Protein AF-A0A7Y5VXT1-F1 (afdb_monomer_lite)

Secondary structure (DSSP, 8-state):
--------------SSS-----------SSHHHHHHTSGGGGTTTTTTS-HHHHHHHHHHHHHHHHHHS-BS-HHHHHHHHHHHHHHHHHHHHHHHHT-GGGPPPHHHHHHHHHHHHHHHHHHH-SSHHHHHHHHHHHHHHHHHHHHHTT-HHHHHHIIIIIIIIIHHHHHHHHHHHSPPPBTTB-----HHHHB-SSHHHHHHHHHHHHHHHHHHHHH--TTSPPPP-B-GGGGGGG-HHHHHHHHHHTTSS-SS-EEEEEEEEEETTEEEEEEEEEE-TTS-EEEEEGGG--GGGSPPHHHHHHHHHHHT-HHHHHHHHHHHHHHHHHHHHHHHHHHHHHHHHHHHHHHHHHHHHHS-S--S---S---

Structure (mmCIF, N/CA/C/O backbone):
data_AF-A0A7Y5VXT1-F1
#
_entry.id   AF-A0A7Y5VXT1-F1
#
loop_
_atom_site.group_PDB
_atom_site.id
_atom_site.type_symbol
_atom_site.label_atom_id
_atom_site.label_alt_id
_atom_site.label_comp_id
_atom_site.label_asym_id
_atom_site.label_entity_id
_atom_site.label_seq_id
_atom_site.pdbx_PDB_ins_code
_atom_site.Cartn_x
_atom_site.Cartn_y
_atom_site.Cartn_z
_atom_site.occupancy
_atom_site.B_iso_or_equiv
_atom_site.auth_seq_id
_atom_site.auth_comp_id
_atom_site.auth_asym_id
_atom_site.auth_atom_id
_atom_site.pdbx_PDB_model_num
ATOM 1 N N . MET A 1 1 ? -41.824 -16.118 -33.416 1.00 30.12 1 MET A N 1
ATOM 2 C CA . MET A 1 1 ? -42.922 -16.981 -32.925 1.00 30.12 1 MET A CA 1
ATOM 3 C C . MET A 1 1 ? -43.267 -16.523 -31.510 1.00 30.12 1 MET A C 1
ATOM 5 O O . MET A 1 1 ? -42.383 -16.539 -30.672 1.00 30.12 1 MET A O 1
ATOM 9 N N . LYS A 1 2 ? -44.503 -16.035 -31.316 1.00 26.34 2 LYS A N 1
ATOM 10 C CA . LYS A 1 2 ? -45.155 -15.562 -30.071 1.00 26.34 2 LYS A CA 1
ATOM 11 C C . LYS A 1 2 ? -44.420 -14.513 -29.210 1.00 26.34 2 LYS A C 1
ATOM 13 O O . LYS A 1 2 ? -43.760 -14.829 -28.230 1.00 26.34 2 LYS A O 1
ATOM 18 N N . LEU A 1 3 ? -44.677 -13.244 -29.542 1.00 29.89 3 LEU A N 1
ATOM 19 C CA . LEU A 1 3 ? -44.718 -12.133 -28.586 1.00 29.89 3 LEU A CA 1
ATOM 20 C C . LEU A 1 3 ? -45.901 -12.359 -27.630 1.00 29.89 3 LEU A C 1
ATOM 22 O O . LEU A 1 3 ? -47.037 -12.458 -28.089 1.00 29.89 3 LEU A O 1
ATOM 26 N N . SER A 1 4 ? -45.634 -12.451 -26.327 1.00 25.09 4 SER A N 1
ATOM 27 C CA . SER A 1 4 ? -46.657 -12.412 -25.277 1.00 25.09 4 SER A CA 1
ATOM 28 C C . SER A 1 4 ? -46.410 -11.180 -24.418 1.00 25.09 4 SER A C 1
ATOM 30 O O . SER A 1 4 ? -45.497 -11.147 -23.600 1.00 25.09 4 SER A O 1
ATOM 32 N N . SER A 1 5 ? -47.220 -10.157 -24.655 1.00 35.47 5 SER A N 1
ATOM 33 C CA . SER A 1 5 ? -47.376 -8.966 -23.830 1.00 35.47 5 SER A CA 1
ATOM 34 C C . SER A 1 5 ? -48.099 -9.307 -22.524 1.00 35.47 5 SER A C 1
ATOM 36 O O . SER A 1 5 ? -49.204 -9.846 -22.570 1.00 35.47 5 SER A O 1
ATOM 38 N N . ALA A 1 6 ? -47.523 -8.943 -21.378 1.00 27.59 6 ALA A N 1
ATOM 39 C CA . ALA A 1 6 ? -48.248 -8.786 -20.115 1.00 27.59 6 ALA A CA 1
ATOM 40 C C . ALA A 1 6 ? -47.593 -7.667 -19.272 1.00 27.59 6 ALA A C 1
ATOM 42 O O . ALA A 1 6 ? -46.399 -7.413 -19.439 1.00 27.59 6 ALA A O 1
ATOM 43 N N . PRO A 1 7 ? -48.370 -6.938 -18.452 1.00 29.27 7 PRO A N 1
ATOM 44 C CA . PRO A 1 7 ? -48.213 -5.494 -18.297 1.00 29.27 7 PRO A CA 1
ATOM 45 C C . PRO A 1 7 ? -47.371 -5.077 -17.086 1.00 29.27 7 PRO A C 1
ATOM 47 O O . PRO A 1 7 ? -47.471 -5.640 -16.000 1.00 29.27 7 PRO A O 1
ATOM 50 N N . THR A 1 8 ? -46.615 -3.994 -17.256 1.00 34.84 8 THR A N 1
ATOM 51 C CA . THR A 1 8 ? -46.134 -3.129 -16.174 1.00 34.84 8 THR A CA 1
ATOM 52 C C . THR A 1 8 ? -47.307 -2.313 -15.626 1.00 34.84 8 THR A C 1
ATOM 54 O O . THR A 1 8 ? -47.616 -1.248 -16.160 1.00 34.84 8 THR A O 1
ATOM 57 N N . SER A 1 9 ? -47.983 -2.796 -14.580 1.00 26.94 9 SER A N 1
ATOM 58 C CA . SER A 1 9 ? -48.879 -1.959 -13.773 1.00 26.94 9 SER A CA 1
ATOM 59 C C . SER A 1 9 ? -48.191 -1.578 -12.463 1.00 26.94 9 SER A C 1
ATOM 61 O O . SER A 1 9 ? -48.125 -2.374 -11.528 1.00 26.94 9 SER A O 1
ATOM 63 N N . CYS A 1 10 ? -47.695 -0.345 -12.392 1.00 30.64 10 CYS A N 1
ATOM 64 C CA . CYS A 1 10 ? -47.494 0.348 -11.125 1.00 30.64 10 CYS A CA 1
ATOM 65 C C . CYS A 1 10 ? -48.835 0.988 -10.749 1.00 30.64 10 CYS A C 1
ATOM 67 O O . CYS A 1 10 ? -49.311 1.867 -11.465 1.00 30.64 10 CYS A O 1
ATOM 69 N N . SER A 1 11 ? -49.456 0.556 -9.654 1.00 27.73 11 SER A N 1
ATOM 70 C CA . SER A 1 11 ? -50.631 1.226 -9.092 1.00 27.73 11 SER A CA 1
ATOM 71 C C . SER A 1 11 ? -50.559 1.258 -7.569 1.00 27.73 11 SER A C 1
ATOM 73 O O . SER A 1 11 ? -50.455 0.202 -6.950 1.00 27.73 11 SER A O 1
ATOM 75 N N . GLY A 1 12 ? -50.721 2.456 -6.999 1.00 28.25 12 GLY A N 1
ATOM 76 C CA . GLY A 1 12 ? -51.417 2.638 -5.722 1.00 28.25 12 GLY A CA 1
ATOM 77 C C . GLY A 1 12 ? -50.571 2.821 -4.462 1.00 28.25 12 GLY A C 1
ATOM 78 O O . GLY A 1 12 ? -50.426 1.893 -3.678 1.00 28.25 12 GLY A O 1
ATOM 79 N N . ASP A 1 13 ? -50.083 4.045 -4.266 1.00 30.66 13 ASP A N 1
ATOM 80 C CA . ASP A 1 13 ? -50.501 4.940 -3.171 1.00 30.66 13 ASP A CA 1
ATOM 81 C C . ASP A 1 13 ? -50.619 4.363 -1.736 1.00 30.66 13 ASP A C 1
ATOM 83 O O . ASP A 1 13 ? -51.622 3.752 -1.361 1.00 30.66 13 ASP A O 1
ATOM 87 N N . LYS A 1 14 ? -49.615 4.659 -0.896 1.00 28.11 14 LYS A N 1
ATOM 88 C CA . LYS A 1 14 ? -49.750 4.824 0.564 1.00 28.11 14 LYS A CA 1
ATOM 89 C C . LYS A 1 14 ? -48.785 5.920 1.044 1.00 28.11 14 LYS A C 1
ATOM 91 O O . LYS A 1 14 ? -47.584 5.797 0.802 1.00 28.11 14 LYS A O 1
ATOM 96 N N . PRO A 1 15 ? -49.251 6.959 1.757 1.00 32.72 15 PRO A N 1
ATOM 97 C CA . PRO A 1 15 ? -48.367 7.920 2.399 1.00 32.72 15 PRO A CA 1
ATOM 98 C C . PRO A 1 15 ? -47.940 7.356 3.761 1.00 32.72 15 PRO A C 1
ATOM 100 O O . PRO A 1 15 ? -48.794 7.126 4.616 1.00 32.72 15 PRO A O 1
ATOM 103 N N . GLY A 1 16 ? -46.641 7.119 3.982 1.00 33.94 16 GLY A N 1
A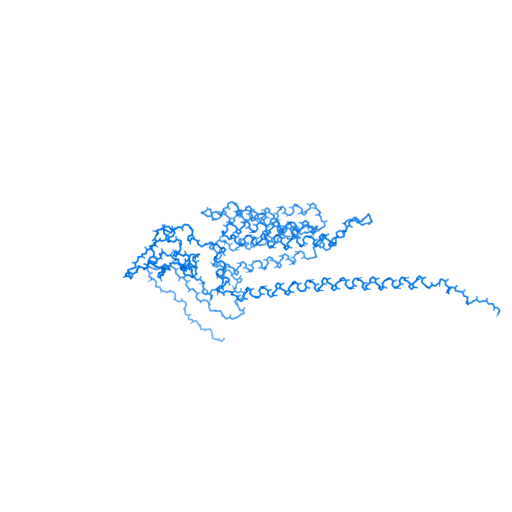TOM 104 C CA . GLY A 1 16 ? -46.158 6.854 5.345 1.00 33.94 16 GLY A CA 1
ATOM 105 C C . GLY A 1 16 ? -44.899 6.017 5.564 1.00 33.94 16 GLY A C 1
ATOM 106 O O . GLY A 1 16 ? -44.517 5.886 6.720 1.00 33.94 16 GLY A O 1
ATOM 107 N N . GLU A 1 17 ? -44.222 5.477 4.547 1.00 28.94 17 GLU A N 1
ATOM 108 C CA . GLU A 1 17 ? -42.997 4.687 4.773 1.00 28.94 17 GLU A CA 1
ATOM 109 C C . GLU A 1 17 ? -41.851 5.139 3.860 1.00 28.94 17 GLU A C 1
ATOM 111 O O . GLU A 1 17 ? -42.030 5.384 2.667 1.00 28.94 17 GLU A O 1
ATOM 116 N N . GLY A 1 18 ? -40.676 5.319 4.470 1.00 28.89 18 GLY A N 1
ATOM 117 C CA . GLY A 1 18 ? -39.453 5.790 3.832 1.00 28.89 18 GLY A CA 1
ATOM 118 C C . GLY A 1 18 ? -39.002 4.876 2.694 1.00 28.89 18 GLY A C 1
ATOM 119 O O . GLY A 1 18 ? -39.065 3.653 2.771 1.00 28.89 18 GLY A O 1
ATOM 120 N N . TRP A 1 19 ? -38.555 5.514 1.621 1.00 24.16 19 TRP A N 1
ATOM 121 C CA . TRP A 1 19 ? -38.186 4.936 0.338 1.00 24.16 19 TRP A CA 1
ATOM 122 C C . TRP A 1 19 ? -37.196 3.763 0.444 1.00 24.16 19 TRP A C 1
ATOM 124 O O . TRP A 1 19 ? -36.017 3.959 0.721 1.00 24.16 19 TRP A O 1
ATOM 134 N N . ALA A 1 20 ? -37.654 2.559 0.094 1.00 29.59 20 ALA A N 1
ATOM 135 C CA . ALA A 1 20 ? -36.805 1.446 -0.325 1.00 29.59 20 ALA A CA 1
ATOM 136 C C . ALA A 1 20 ? -37.313 0.922 -1.678 1.00 29.59 20 ALA A C 1
ATOM 138 O O . ALA A 1 20 ? -38.184 0.056 -1.758 1.00 29.59 20 ALA A O 1
ATOM 139 N N . VAL A 1 21 ? -36.785 1.480 -2.770 1.00 32.09 21 VAL A N 1
ATOM 140 C CA . VAL A 1 21 ? -37.065 1.006 -4.133 1.00 32.09 21 VAL A CA 1
ATOM 141 C C . VAL A 1 21 ? -36.171 -0.204 -4.413 1.00 32.09 21 VAL A C 1
ATOM 143 O O . VAL A 1 21 ? -35.043 -0.075 -4.879 1.00 32.09 21 VAL A O 1
ATOM 146 N N . GLY A 1 22 ? -36.666 -1.401 -4.103 1.00 29.91 22 GLY A N 1
ATOM 147 C CA . GLY A 1 22 ? -36.030 -2.663 -4.480 1.00 29.91 22 GLY A CA 1
ATOM 148 C C . GLY A 1 22 ? -36.425 -3.079 -5.897 1.00 29.91 22 GLY A C 1
ATOM 149 O O . GLY A 1 22 ? -37.436 -3.755 -6.080 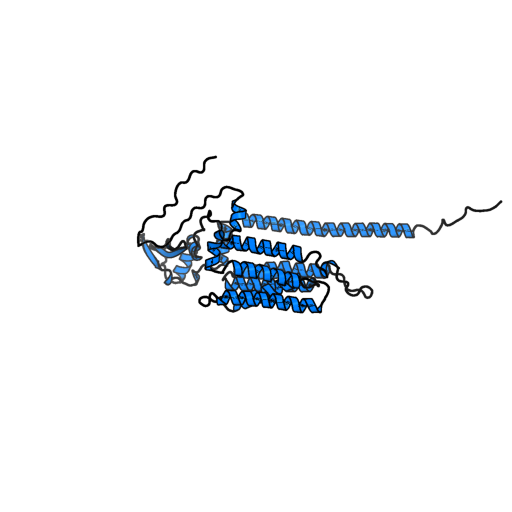1.00 29.91 22 GLY A O 1
ATOM 150 N N . CYS A 1 23 ? -35.633 -2.711 -6.906 1.00 26.48 23 CYS A N 1
ATOM 151 C CA . CYS A 1 23 ? -35.816 -3.211 -8.270 1.00 26.48 23 CYS A CA 1
ATOM 152 C C . CYS A 1 23 ? -35.019 -4.516 -8.452 1.00 26.48 23 CYS A C 1
ATOM 154 O O . CYS A 1 23 ? -33.790 -4.518 -8.508 1.00 26.48 23 CYS A O 1
ATOM 156 N N . ARG A 1 24 ? -35.723 -5.652 -8.501 1.00 30.75 24 ARG A N 1
ATOM 157 C CA . ARG A 1 24 ? -35.134 -6.988 -8.671 1.00 30.75 24 ARG A CA 1
ATOM 158 C C . ARG A 1 24 ? -34.812 -7.225 -10.151 1.00 30.75 24 ARG A C 1
ATOM 160 O O . ARG A 1 24 ? -35.697 -7.597 -10.915 1.00 30.75 24 ARG A O 1
ATOM 167 N N . VAL A 1 25 ? -33.554 -7.047 -10.555 1.00 35.28 25 VAL A N 1
ATOM 168 C CA . VAL A 1 25 ? -33.089 -7.418 -11.904 1.00 35.28 25 VAL A CA 1
ATOM 169 C C . VAL A 1 25 ? -32.579 -8.859 -11.882 1.00 35.28 25 VAL A C 1
ATOM 171 O O . VAL A 1 25 ? -31.593 -9.181 -11.224 1.00 35.28 25 VAL A O 1
ATOM 174 N N . SER A 1 26 ? -33.289 -9.743 -12.584 1.00 31.14 26 SER A N 1
ATOM 175 C CA . SER A 1 26 ? -32.898 -11.137 -12.805 1.00 31.14 26 SER A CA 1
ATOM 176 C C . SER A 1 26 ? -31.800 -11.200 -13.872 1.00 31.14 26 SER A C 1
ATOM 178 O O . SER A 1 26 ? -31.989 -10.710 -14.986 1.00 31.14 26 SER A O 1
ATOM 180 N N . VAL A 1 27 ? -30.643 -11.773 -13.532 1.00 39.03 27 VAL A N 1
ATOM 181 C CA . VAL A 1 27 ? -29.484 -11.881 -14.430 1.00 39.03 27 VAL A CA 1
ATOM 182 C C . VAL A 1 27 ? -29.442 -13.284 -15.038 1.00 39.03 27 VAL A C 1
ATOM 184 O O . VAL A 1 27 ? -29.086 -14.244 -14.360 1.00 39.03 27 VAL A O 1
ATOM 187 N N . HIS A 1 28 ? -29.760 -13.401 -16.330 1.00 32.53 28 HIS A N 1
ATOM 188 C CA . HIS A 1 28 ? -29.345 -14.541 -17.153 1.00 32.53 28 HIS A CA 1
ATOM 189 C C . HIS A 1 28 ? -28.085 -14.169 -17.952 1.00 32.53 28 HIS A C 1
ATOM 191 O O . HIS A 1 28 ? -27.930 -13.041 -18.422 1.00 32.53 28 HIS A O 1
ATOM 197 N N . GLY A 1 29 ? -27.156 -15.125 -18.028 1.00 43.44 29 GLY A N 1
ATOM 198 C CA . GLY A 1 29 ? -25.754 -14.945 -18.399 1.00 43.44 29 GLY A CA 1
ATOM 199 C C . GLY A 1 29 ? -25.460 -14.286 -19.753 1.00 43.44 29 GLY A C 1
ATOM 200 O O . GLY A 1 29 ? -26.274 -14.239 -20.671 1.00 43.44 29 GLY A O 1
ATOM 201 N N . VAL A 1 30 ? -24.222 -13.793 -19.849 1.00 39.78 30 VAL A N 1
ATOM 202 C CA . VAL A 1 30 ? -23.544 -13.197 -21.018 1.00 39.78 30 VAL A CA 1
ATOM 203 C C . VAL A 1 30 ? -24.075 -11.826 -21.475 1.00 39.78 30 VAL A C 1
ATOM 205 O O . VAL A 1 30 ? -23.265 -10.949 -21.763 1.00 39.78 30 VAL A O 1
ATOM 208 N N . SER A 1 31 ? -25.384 -11.550 -21.420 1.00 39.38 31 SER A N 1
ATOM 209 C CA . SER A 1 31 ? -25.923 -10.198 -21.712 1.00 39.38 31 SER A CA 1
ATOM 210 C C . SER A 1 31 ? -25.687 -9.166 -20.597 1.00 39.38 31 SER A C 1
ATOM 212 O O . SER A 1 31 ? -25.774 -7.963 -20.837 1.00 39.38 31 SER A O 1
ATOM 214 N N . GLY A 1 32 ? -25.343 -9.613 -19.383 1.00 43.16 32 GLY A N 1
ATOM 215 C CA . GLY A 1 32 ? -25.106 -8.730 -18.237 1.00 43.16 32 GLY A CA 1
ATOM 216 C C . GLY A 1 32 ? -23.887 -7.817 -18.390 1.00 43.16 32 GLY A C 1
ATOM 217 O O . GLY A 1 32 ? -23.935 -6.681 -17.943 1.00 43.16 32 GLY A O 1
ATOM 218 N N . PHE A 1 33 ? -22.824 -8.262 -19.070 1.00 41.12 33 PHE A N 1
ATOM 219 C CA . PHE A 1 33 ? -21.577 -7.493 -19.195 1.00 41.12 33 PHE A CA 1
ATOM 220 C C . PHE A 1 33 ? -21.722 -6.268 -20.116 1.00 41.12 33 PHE A C 1
ATOM 222 O O . PHE A 1 33 ? -21.214 -5.194 -19.811 1.00 41.12 33 PHE A O 1
ATOM 229 N N . LEU A 1 34 ? -22.482 -6.403 -21.210 1.00 39.66 34 LEU A N 1
ATOM 230 C CA . LEU A 1 34 ? -22.793 -5.299 -22.130 1.00 39.66 34 LEU A CA 1
ATOM 231 C C . LEU A 1 34 ? -23.827 -4.323 -21.545 1.00 39.66 34 LEU A C 1
ATOM 233 O O . LEU A 1 34 ? -23.726 -3.122 -21.779 1.00 39.66 34 LEU A O 1
ATOM 237 N N . LEU A 1 35 ? -24.773 -4.809 -20.732 1.00 47.34 35 LEU A N 1
ATOM 238 C CA . LEU A 1 35 ? -25.679 -3.950 -19.959 1.00 47.34 35 LEU A CA 1
ATOM 239 C C . LEU A 1 35 ? -24.982 -3.248 -18.779 1.00 47.34 35 LEU A C 1
ATOM 241 O O . LEU A 1 35 ? -25.435 -2.184 -18.373 1.00 47.34 35 LEU A O 1
ATOM 245 N N . PHE A 1 36 ? -23.863 -3.777 -18.274 1.00 45.34 36 PHE A N 1
ATOM 246 C CA . PHE A 1 36 ? -23.050 -3.149 -17.220 1.00 45.34 36 PHE A CA 1
ATOM 247 C C . PHE A 1 36 ? -22.328 -1.876 -17.698 1.00 45.34 36 PHE A C 1
ATOM 249 O O . PHE A 1 36 ? -22.053 -0.982 -16.903 1.00 45.34 36 PHE A O 1
ATOM 256 N N . LEU A 1 37 ? -22.054 -1.778 -19.006 1.00 46.72 37 LEU A N 1
ATOM 257 C CA . LEU A 1 37 ? -21.564 -0.566 -19.675 1.00 46.72 37 LEU A CA 1
ATOM 258 C C . LEU A 1 37 ? -22.690 0.404 -20.084 1.00 46.72 37 LEU A C 1
ATOM 260 O O . LEU A 1 37 ? -22.403 1.503 -20.558 1.00 46.72 37 LEU A O 1
ATOM 264 N N . SER A 1 38 ? -23.961 0.016 -19.931 1.00 44.97 38 SER A N 1
ATOM 265 C CA . SER A 1 38 ? -25.102 0.871 -20.259 1.00 44.97 38 SER A CA 1
ATOM 266 C C . SER A 1 38 ? -25.312 1.931 -19.171 1.00 44.97 38 SER A C 1
ATOM 268 O O . SER A 1 38 ? -25.204 1.610 -17.983 1.00 44.97 38 SER A O 1
ATOM 270 N N . PRO A 1 39 ? -25.687 3.174 -19.528 1.00 47.53 39 PRO A N 1
ATOM 271 C CA . PRO A 1 39 ? -25.881 4.261 -18.571 1.00 47.53 39 PRO A CA 1
ATOM 272 C C . PRO A 1 39 ? -26.931 3.996 -17.474 1.00 47.53 39 PRO A C 1
ATOM 274 O O . PRO A 1 39 ? -26.981 4.728 -16.493 1.00 47.53 39 PRO A O 1
ATOM 277 N N . ALA A 1 40 ? -27.739 2.937 -17.593 1.00 43.16 40 ALA A N 1
ATOM 278 C CA . ALA A 1 40 ? -28.705 2.516 -16.577 1.00 43.16 40 ALA A CA 1
ATOM 279 C C . ALA A 1 40 ? -28.083 1.789 -15.362 1.00 43.16 40 ALA A C 1
ATOM 281 O O . ALA A 1 40 ? -28.701 1.750 -14.303 1.00 43.16 40 ALA A O 1
ATOM 282 N N . GLY A 1 41 ? -26.866 1.239 -15.475 1.00 45.47 41 GLY A N 1
ATOM 283 C CA . GLY A 1 41 ? -26.141 0.623 -14.351 1.00 45.47 41 GLY A CA 1
ATOM 284 C C . GLY A 1 41 ? -25.443 1.626 -13.421 1.00 45.47 41 GLY A C 1
ATOM 285 O O . GLY A 1 41 ? -24.746 1.210 -12.504 1.00 45.47 41 GLY A O 1
ATOM 286 N N . LEU A 1 42 ? -25.590 2.934 -13.669 1.00 50.62 42 LEU A N 1
ATOM 287 C CA . LEU A 1 42 ? -24.828 4.021 -13.034 1.00 50.62 42 LEU A CA 1
ATOM 288 C C . LEU A 1 42 ? -25.511 4.654 -11.806 1.00 50.62 42 LEU A C 1
ATOM 290 O O . LEU A 1 42 ? -24.961 5.597 -11.240 1.00 50.62 42 LEU A O 1
ATOM 294 N N . MET A 1 43 ? -26.663 4.135 -11.362 1.00 48.09 43 MET A N 1
ATOM 295 C CA . MET A 1 43 ? -27.478 4.737 -10.289 1.00 48.09 43 MET A CA 1
ATOM 296 C C . MET A 1 43 ? -26.746 4.927 -8.940 1.00 48.09 43 MET A C 1
ATOM 298 O O . MET A 1 43 ? -27.200 5.722 -8.123 1.00 48.09 43 MET A O 1
ATOM 302 N N . GLY A 1 44 ? -25.625 4.235 -8.686 1.00 49.81 44 GLY A N 1
ATOM 303 C CA . GLY A 1 44 ? -24.809 4.426 -7.474 1.00 49.81 44 GLY A CA 1
ATOM 304 C C . GLY A 1 44 ? -23.794 5.577 -7.558 1.00 49.81 44 GLY A C 1
ATOM 305 O O . GLY A 1 44 ? -23.415 6.145 -6.536 1.00 49.81 44 GLY A O 1
ATOM 306 N N . ILE A 1 45 ? -23.369 5.953 -8.769 1.00 50.94 45 ILE A N 1
ATOM 307 C CA . ILE A 1 45 ? -22.340 6.982 -8.998 1.00 50.94 45 ILE A CA 1
ATOM 308 C C . ILE A 1 45 ? -22.951 8.386 -8.902 1.00 50.94 45 ILE A C 1
ATOM 310 O O . ILE A 1 45 ? -22.305 9.299 -8.386 1.00 50.94 45 ILE A O 1
ATOM 314 N N . ASP A 1 46 ? -24.227 8.527 -9.277 1.00 51.34 46 ASP A N 1
ATOM 315 C CA . ASP A 1 46 ? -24.982 9.786 -9.252 1.00 51.34 46 ASP A CA 1
ATOM 316 C C . ASP A 1 46 ? -25.050 10.445 -7.859 1.00 51.34 46 ASP A C 1
ATOM 318 O O . ASP A 1 46 ? -25.205 11.663 -7.763 1.00 51.34 46 ASP A O 1
ATOM 322 N N . ALA A 1 47 ? -24.881 9.667 -6.781 1.00 52.81 47 ALA A N 1
ATOM 323 C CA . ALA A 1 47 ? -24.869 10.162 -5.402 1.00 52.81 47 ALA A CA 1
ATOM 324 C C . ALA A 1 47 ? -23.592 10.942 -5.030 1.00 52.81 47 ALA A C 1
ATOM 326 O O . ALA A 1 47 ? -23.624 11.754 -4.108 1.00 52.81 47 ALA A O 1
ATOM 327 N N . PHE A 1 48 ? -22.478 10.724 -5.741 1.00 49.44 48 PHE A N 1
ATOM 328 C CA . PHE A 1 48 ? -21.186 11.347 -5.429 1.00 49.44 48 PHE A CA 1
ATOM 329 C C . PHE A 1 48 ? -20.602 12.153 -6.602 1.00 49.44 48 PHE A C 1
ATOM 331 O O . PHE A 1 48 ? -20.058 13.235 -6.377 1.00 49.44 48 PHE A O 1
ATOM 338 N N . ILE A 1 49 ? -20.714 11.682 -7.853 1.00 60.25 49 ILE A N 1
ATOM 339 C CA . ILE A 1 49 ? -20.106 12.293 -9.050 1.00 60.25 49 ILE A CA 1
ATOM 340 C C . ILE A 1 49 ? -20.993 12.042 -10.280 1.00 60.25 49 ILE A C 1
ATOM 342 O O . ILE A 1 49 ? -21.515 10.959 -10.463 1.00 60.25 49 ILE A O 1
ATOM 346 N N . ASN A 1 50 ? -21.111 13.001 -11.205 1.00 68.44 50 ASN A N 1
ATOM 347 C CA . ASN A 1 50 ? -21.721 12.698 -12.506 1.00 68.44 50 ASN A CA 1
ATOM 348 C C . ASN A 1 50 ? -20.829 11.678 -13.255 1.00 68.44 50 ASN A C 1
ATOM 350 O O . ASN A 1 50 ? -19.656 11.992 -13.488 1.00 68.44 50 ASN A O 1
ATOM 354 N N . PRO A 1 51 ? -21.340 10.503 -13.664 1.00 68.25 51 PRO A N 1
ATOM 355 C CA . PRO A 1 51 ? -20.527 9.435 -14.244 1.00 68.25 51 PRO A CA 1
ATOM 356 C C . PRO A 1 51 ? -19.725 9.883 -15.475 1.00 68.25 51 PRO A C 1
ATOM 358 O O . PRO A 1 51 ? -18.578 9.472 -15.643 1.00 68.25 51 PRO A O 1
ATOM 361 N N . TYR A 1 52 ? -20.252 10.807 -16.285 1.00 72.69 52 TYR A N 1
ATOM 362 C CA . TYR A 1 52 ? -19.517 11.374 -17.421 1.00 72.69 52 TYR A CA 1
ATOM 363 C C . TYR A 1 52 ? -18.272 12.168 -16.992 1.00 72.69 52 TYR A C 1
ATOM 365 O O . TYR A 1 52 ? -17.256 12.152 -17.684 1.00 72.69 52 TYR A O 1
ATOM 373 N N . LEU A 1 53 ? -18.319 12.834 -15.834 1.00 70.81 53 LEU A N 1
ATOM 374 C CA . LEU A 1 53 ? -17.202 13.605 -15.281 1.00 70.81 53 LEU A CA 1
ATOM 375 C C . LEU A 1 53 ? -16.110 12.679 -14.727 1.00 70.81 53 LEU A C 1
ATOM 377 O O . LEU A 1 53 ? -14.926 12.955 -14.914 1.00 70.81 53 LEU A O 1
ATOM 381 N N . PHE A 1 54 ? -16.503 11.552 -14.122 1.00 71.81 54 PHE A N 1
ATOM 382 C CA . PHE A 1 54 ? -15.571 10.511 -13.687 1.00 71.81 54 PHE A CA 1
ATOM 383 C C . PHE A 1 54 ? -14.803 9.907 -14.872 1.00 71.81 54 PHE A C 1
ATOM 385 O O . PHE A 1 54 ? -13.573 9.952 -14.899 1.00 71.81 54 PHE A O 1
ATOM 392 N N . TYR A 1 55 ? -15.509 9.406 -15.891 1.00 76.94 55 TYR A N 1
ATOM 393 C CA . TYR A 1 55 ? -14.849 8.834 -17.068 1.00 76.94 55 TYR A CA 1
ATOM 394 C C . TYR A 1 55 ? -14.031 9.882 -17.837 1.00 76.94 55 TYR A C 1
ATOM 396 O O . TYR A 1 55 ? -12.942 9.575 -18.321 1.00 76.94 55 TYR A O 1
ATOM 404 N N . GLY A 1 56 ? -14.491 11.138 -17.886 1.00 76.69 56 GLY A N 1
ATOM 405 C CA . GLY A 1 56 ? -13.711 12.253 -18.426 1.00 76.69 56 GLY A CA 1
ATOM 406 C C . GLY A 1 56 ? -12.385 12.463 -17.687 1.00 76.69 56 GLY A C 1
ATOM 407 O O . GLY A 1 56 ? -11.342 12.602 -18.324 1.00 76.69 56 GLY A O 1
ATOM 408 N N . ALA A 1 57 ? -12.394 12.411 -16.352 1.00 73.19 57 ALA A N 1
ATOM 409 C CA . ALA A 1 57 ? -11.184 12.506 -15.538 1.00 73.19 57 ALA A CA 1
ATOM 410 C C . ALA A 1 57 ? -10.225 11.324 -15.759 1.00 73.19 57 ALA A C 1
ATOM 412 O O . ALA A 1 57 ? -9.017 11.531 -15.856 1.00 73.19 57 ALA A O 1
ATOM 413 N N . VAL A 1 58 ? -10.749 10.102 -15.901 1.00 75.50 58 VAL A N 1
ATOM 414 C CA . VAL A 1 58 ? -9.957 8.906 -16.237 1.00 75.50 58 VAL A CA 1
ATOM 415 C C . VAL A 1 58 ? -9.265 9.080 -17.594 1.00 75.50 58 VAL A C 1
ATOM 417 O O . VAL A 1 58 ? -8.061 8.857 -17.699 1.00 75.50 58 VAL A O 1
ATOM 420 N N . VAL A 1 59 ? -9.983 9.532 -18.626 1.00 77.06 59 VAL A N 1
ATOM 421 C CA . VAL A 1 59 ? -9.404 9.764 -19.962 1.00 77.06 59 VAL A CA 1
ATOM 422 C C . VAL A 1 59 ? -8.337 10.861 -19.925 1.00 77.06 59 VAL A C 1
ATOM 424 O O . VAL A 1 59 ? -7.250 10.677 -20.474 1.00 77.06 59 VAL A O 1
ATOM 427 N N . LEU A 1 60 ? -8.605 11.979 -19.241 1.00 76.25 60 LEU A N 1
ATOM 428 C CA . LEU A 1 60 ? -7.632 13.063 -19.065 1.00 76.25 60 LEU A CA 1
ATOM 429 C C . LEU A 1 60 ? -6.388 12.602 -18.297 1.00 76.25 60 LEU A C 1
ATOM 431 O O . LEU A 1 60 ? -5.271 12.953 -18.677 1.00 76.25 60 LEU A O 1
ATOM 435 N N . GLY A 1 61 ? -6.561 11.776 -17.263 1.00 74.19 61 GLY A N 1
ATOM 436 C CA . GLY A 1 61 ? -5.461 11.145 -16.539 1.00 74.19 61 GLY A CA 1
ATOM 437 C C . GLY A 1 61 ? -4.625 10.238 -17.444 1.00 74.19 61 GLY A C 1
ATOM 438 O O . GLY A 1 61 ? -3.398 10.333 -17.438 1.00 74.19 61 GLY A O 1
ATOM 439 N N . GLY A 1 62 ? -5.276 9.424 -18.281 1.00 78.31 62 GLY A N 1
ATOM 440 C CA . GLY A 1 62 ? -4.619 8.550 -19.256 1.00 78.31 62 GLY A CA 1
ATOM 441 C C . GLY A 1 62 ? -3.787 9.316 -20.269 1.00 78.31 62 GLY A C 1
ATOM 442 O O . GLY A 1 62 ? -2.621 8.986 -20.494 1.00 78.31 62 GLY A O 1
ATOM 443 N N . LEU A 1 63 ? -4.349 10.393 -20.816 1.00 78.75 63 LEU A N 1
ATOM 444 C CA . LEU A 1 63 ? -3.627 11.316 -21.688 1.00 78.75 63 LEU A CA 1
ATOM 445 C C . LEU A 1 63 ? -2.442 11.963 -20.957 1.00 78.75 63 LEU A C 1
ATOM 447 O O . LEU A 1 63 ? -1.339 11.994 -21.501 1.00 78.75 63 LEU A O 1
ATOM 451 N N . GLY A 1 64 ? -2.632 12.402 -19.709 1.00 75.00 64 GLY A N 1
ATOM 452 C CA . GLY A 1 64 ? -1.581 12.992 -18.879 1.00 75.00 64 GLY A CA 1
ATOM 453 C C . GLY A 1 64 ? -0.399 12.048 -18.643 1.00 75.00 64 GLY A C 1
ATOM 454 O O . GLY A 1 64 ? 0.750 12.432 -18.873 1.00 75.00 64 GLY A O 1
ATOM 455 N N . ILE A 1 65 ? -0.662 10.795 -18.257 1.00 77.06 65 ILE A N 1
ATOM 456 C CA . ILE A 1 65 ? 0.390 9.786 -18.056 1.00 77.06 65 ILE A CA 1
ATOM 457 C C . ILE A 1 65 ? 1.042 9.413 -19.386 1.00 77.06 65 ILE A C 1
ATOM 459 O O . ILE A 1 65 ? 2.270 9.354 -19.466 1.00 77.06 65 ILE A O 1
ATOM 463 N N . CYS A 1 66 ? 0.251 9.238 -20.449 1.00 76.81 66 CYS A N 1
ATOM 464 C CA . CYS A 1 66 ? 0.789 8.950 -21.772 1.00 76.81 66 CYS A CA 1
ATOM 465 C C . CYS A 1 66 ? 1.772 10.042 -22.189 1.00 76.81 66 CYS A C 1
ATOM 467 O O . CYS A 1 66 ? 2.861 9.722 -22.650 1.00 76.81 66 CYS A O 1
ATOM 469 N N . MET A 1 67 ? 1.453 11.319 -21.971 1.00 72.19 67 MET A N 1
ATOM 470 C CA . MET A 1 67 ? 2.344 12.436 -22.298 1.00 72.19 67 MET A CA 1
ATOM 471 C C . MET A 1 67 ? 3.576 12.534 -21.383 1.00 72.19 67 MET A C 1
ATOM 473 O O . MET A 1 67 ? 4.611 13.027 -21.835 1.00 72.19 67 MET A O 1
ATOM 477 N N . ALA A 1 68 ? 3.497 12.073 -20.133 1.00 71.50 68 ALA A N 1
ATOM 478 C CA . ALA A 1 68 ? 4.586 12.156 -19.154 1.00 71.50 68 ALA A CA 1
ATOM 479 C C . ALA A 1 68 ? 5.679 11.077 -19.313 1.00 71.50 68 ALA A C 1
ATOM 481 O O . ALA A 1 68 ? 6.788 11.257 -18.800 1.00 71.50 68 ALA A O 1
ATOM 482 N N . LEU A 1 69 ? 5.391 9.979 -20.019 1.00 74.69 69 LEU A N 1
ATOM 483 C CA . LEU A 1 69 ? 6.354 8.900 -20.260 1.00 74.69 69 LEU A CA 1
ATOM 484 C C . LEU A 1 69 ? 7.560 9.368 -21.107 1.00 74.69 69 LEU A C 1
ATOM 486 O O . LEU A 1 69 ? 7.398 10.207 -22.006 1.00 74.69 69 LEU A O 1
ATOM 490 N N . PRO A 1 70 ? 8.770 8.836 -20.842 1.00 67.94 70 PRO A N 1
ATOM 491 C CA . PRO A 1 70 ? 9.996 9.267 -21.506 1.00 67.94 70 PRO A CA 1
ATOM 492 C C . PRO A 1 70 ? 9.952 8.952 -23.013 1.00 67.94 70 PRO A C 1
ATOM 494 O O . PRO A 1 70 ? 9.766 7.809 -23.430 1.00 67.94 70 PRO A O 1
ATOM 497 N N . ARG A 1 71 ? 10.083 10.002 -23.841 1.00 66.94 71 ARG A N 1
ATOM 498 C CA . ARG A 1 71 ? 10.056 9.952 -25.321 1.00 66.94 71 ARG A CA 1
ATOM 499 C C . ARG A 1 71 ? 11.271 10.639 -25.975 1.00 66.94 71 ARG A C 1
ATOM 501 O O . ARG A 1 71 ? 11.138 11.298 -26.997 1.00 66.94 71 ARG A O 1
ATOM 508 N N . GLY A 1 72 ? 12.452 10.561 -25.362 1.00 58.47 72 GLY A N 1
ATOM 509 C CA . GLY A 1 72 ? 13.704 11.064 -25.958 1.00 58.47 72 GLY A CA 1
ATOM 510 C C . GLY A 1 72 ? 13.954 12.585 -25.903 1.00 58.47 72 GLY A C 1
ATOM 511 O O . GLY A 1 72 ? 15.018 13.031 -26.315 1.00 58.47 72 GLY A O 1
ATOM 512 N N . GLY A 1 73 ? 13.042 13.404 -25.353 1.00 60.19 73 GLY A N 1
ATOM 513 C CA . GLY A 1 73 ? 13.221 14.863 -25.208 1.00 60.19 73 GLY A CA 1
ATOM 514 C C . GLY A 1 73 ? 13.176 15.357 -23.754 1.00 60.19 73 GLY A C 1
ATOM 515 O O . GLY A 1 73 ? 12.095 15.437 -23.169 1.00 60.19 73 GLY A O 1
ATOM 516 N N . LYS A 1 74 ? 14.330 15.751 -23.184 1.00 59.38 74 LYS A N 1
ATOM 517 C CA . LYS A 1 74 ? 14.494 16.131 -21.757 1.00 59.38 74 LYS A CA 1
ATOM 518 C C . LYS A 1 74 ? 13.614 17.317 -21.311 1.00 59.38 74 LYS A C 1
ATOM 520 O O . LYS A 1 74 ? 12.978 17.251 -20.262 1.00 59.38 74 LYS A O 1
ATOM 525 N N . THR A 1 75 ? 13.519 18.382 -22.113 1.00 56.47 75 THR A N 1
ATOM 526 C CA . THR A 1 75 ? 12.772 19.611 -21.756 1.00 56.47 75 THR A CA 1
ATOM 527 C C . THR A 1 75 ? 11.255 19.429 -21.840 1.00 56.47 75 THR A C 1
ATOM 529 O O . THR A 1 75 ? 10.508 19.983 -21.037 1.00 56.47 75 THR A O 1
ATOM 532 N N . ALA A 1 76 ? 10.780 18.598 -22.769 1.00 57.16 76 ALA A N 1
ATOM 533 C CA . ALA A 1 76 ? 9.352 18.366 -22.950 1.00 57.16 76 ALA A CA 1
ATOM 534 C C . ALA A 1 76 ? 8.749 17.508 -21.822 1.00 57.16 76 ALA A C 1
ATOM 536 O O . ALA A 1 76 ? 7.575 17.648 -21.501 1.00 57.16 76 ALA A O 1
ATOM 537 N N . GLN A 1 77 ? 9.546 16.650 -21.183 1.00 61.94 77 GLN A N 1
ATOM 538 C CA . GLN A 1 77 ? 9.080 15.724 -20.151 1.00 61.94 77 GLN A CA 1
ATOM 539 C C . GLN A 1 77 ? 8.751 16.411 -18.813 1.00 61.94 77 GLN A C 1
ATOM 541 O O . GLN A 1 77 ? 7.753 16.076 -18.177 1.00 61.94 77 GLN A O 1
ATOM 546 N N . ILE A 1 78 ? 9.545 17.407 -18.400 1.00 64.12 78 ILE A N 1
ATOM 547 C CA . ILE A 1 78 ? 9.297 18.166 -17.160 1.00 64.12 78 ILE A CA 1
ATOM 548 C C . ILE A 1 78 ? 8.016 18.995 -17.294 1.00 64.12 78 ILE A C 1
ATOM 550 O O . ILE A 1 78 ? 7.167 18.954 -16.406 1.00 64.12 78 ILE A O 1
ATOM 554 N N . VAL A 1 79 ? 7.839 19.676 -18.430 1.00 60.56 79 VAL A N 1
ATOM 555 C CA . VAL A 1 79 ? 6.635 20.469 -18.721 1.00 60.56 79 VAL A CA 1
ATOM 556 C C . VAL A 1 79 ? 5.387 19.576 -18.758 1.00 60.56 79 VAL A C 1
ATOM 558 O O . VAL A 1 79 ? 4.366 19.920 -18.171 1.00 60.56 79 VAL A O 1
ATOM 561 N N . ARG A 1 80 ? 5.471 18.384 -19.363 1.00 61.97 80 ARG A N 1
ATOM 562 C CA . ARG A 1 80 ? 4.347 17.433 -19.456 1.00 61.97 80 ARG A CA 1
ATOM 563 C C . ARG A 1 80 ? 3.963 16.812 -18.107 1.00 61.97 80 ARG A C 1
ATOM 565 O O . ARG A 1 80 ? 2.775 16.667 -17.836 1.00 61.97 80 ARG A O 1
ATOM 572 N N . ALA A 1 81 ? 4.932 16.508 -17.240 1.00 65.31 81 ALA A N 1
ATOM 573 C CA . ALA A 1 81 ? 4.666 16.014 -15.885 1.00 65.31 81 ALA A CA 1
ATOM 574 C C . ALA A 1 81 ? 3.990 17.077 -15.001 1.00 65.31 81 ALA A C 1
ATOM 576 O O . ALA A 1 81 ? 3.093 16.753 -14.227 1.00 65.31 81 ALA A O 1
ATOM 577 N N . VAL A 1 82 ? 4.378 18.350 -15.150 1.00 64.25 82 VAL A N 1
ATOM 578 C CA . VAL A 1 82 ? 3.738 19.474 -14.448 1.00 64.25 82 VAL A CA 1
ATOM 579 C C . VAL A 1 82 ? 2.303 19.683 -14.936 1.00 64.25 82 VAL A C 1
ATOM 581 O O . VAL A 1 82 ? 1.412 19.867 -14.116 1.00 64.25 82 VAL A O 1
ATOM 584 N N . VAL A 1 83 ? 2.047 19.578 -16.245 1.00 64.94 83 VAL A N 1
ATOM 585 C CA . VAL A 1 83 ? 0.687 19.670 -16.809 1.00 64.94 83 VAL A CA 1
ATOM 586 C C . VAL A 1 83 ? -0.205 18.515 -16.336 1.00 64.94 83 VAL A C 1
ATOM 588 O O . VAL A 1 83 ? -1.345 18.757 -15.947 1.00 64.94 83 VAL A O 1
ATOM 591 N N . ALA A 1 84 ? 0.304 17.279 -16.295 1.00 65.75 84 ALA A N 1
ATOM 592 C CA . ALA A 1 84 ? -0.443 16.130 -15.775 1.00 65.75 84 ALA A CA 1
ATOM 593 C C . ALA A 1 84 ? -0.734 16.255 -14.267 1.00 65.75 84 ALA A C 1
ATOM 595 O O . ALA A 1 84 ? -1.847 15.973 -13.825 1.00 65.75 84 ALA A O 1
ATOM 596 N N . ALA A 1 85 ? 0.238 16.736 -13.484 1.00 66.44 85 ALA A N 1
ATOM 597 C CA . ALA A 1 85 ? 0.063 16.997 -12.057 1.00 66.44 85 ALA A CA 1
ATOM 598 C C . ALA A 1 85 ? -0.947 18.127 -11.795 1.00 66.44 85 ALA A C 1
ATOM 600 O O . ALA A 1 85 ? -1.796 17.992 -10.918 1.00 66.44 85 ALA A O 1
ATOM 601 N N . LEU A 1 86 ? -0.908 19.208 -12.584 1.00 64.38 86 LEU A N 1
ATOM 602 C CA . LEU A 1 86 ? -1.878 20.302 -12.508 1.00 64.38 86 LEU A CA 1
ATOM 603 C C . LEU A 1 86 ? -3.284 19.845 -12.905 1.00 64.38 86 LEU A C 1
ATOM 605 O O . LEU A 1 86 ? -4.237 20.201 -12.222 1.00 64.38 86 LEU A O 1
ATOM 609 N N . ALA A 1 87 ? -3.427 19.021 -13.946 1.00 63.81 87 ALA A N 1
ATOM 610 C CA . ALA A 1 87 ? -4.715 18.447 -14.331 1.00 63.81 87 ALA A CA 1
ATOM 611 C C . ALA A 1 87 ? -5.279 17.528 -13.233 1.00 63.81 87 ALA A C 1
ATOM 613 O O . ALA A 1 87 ? -6.450 17.645 -12.880 1.00 63.81 87 ALA A O 1
ATOM 614 N N . GLY A 1 88 ? -4.441 16.673 -12.635 1.00 64.12 88 GLY A N 1
ATOM 615 C CA . GLY A 1 88 ? -4.826 15.834 -11.496 1.00 64.12 88 GLY A CA 1
ATOM 616 C C . GLY A 1 88 ? -5.221 16.649 -10.260 1.00 64.12 88 GLY A C 1
ATOM 617 O O . GLY A 1 88 ? -6.229 16.352 -9.621 1.00 64.12 88 GLY A O 1
ATOM 618 N N . ALA A 1 89 ? -4.484 17.723 -9.962 1.00 63.72 89 ALA A N 1
ATOM 619 C CA . ALA A 1 89 ? -4.803 18.649 -8.878 1.00 63.72 89 ALA A CA 1
ATOM 620 C C . ALA A 1 89 ? -6.118 19.408 -9.129 1.00 63.72 89 ALA A C 1
ATOM 622 O O . ALA A 1 89 ? -6.911 19.577 -8.205 1.00 63.72 89 ALA A O 1
ATOM 623 N N . LEU A 1 90 ? -6.383 19.815 -10.375 1.00 62.56 90 LEU A N 1
ATOM 624 C CA . LEU A 1 90 ? -7.615 20.505 -10.765 1.00 62.56 90 LEU A CA 1
ATOM 625 C C . LEU A 1 90 ? -8.836 19.578 -10.684 1.00 62.56 90 LEU A C 1
ATOM 627 O O . LEU A 1 90 ? -9.896 20.000 -10.229 1.00 62.56 90 LEU A O 1
ATOM 631 N N . VAL A 1 91 ? -8.681 18.307 -11.071 1.00 65.06 91 VAL A N 1
ATOM 632 C CA . VAL A 1 91 ? -9.711 17.271 -10.897 1.00 65.06 91 VAL A CA 1
ATOM 633 C C . VAL A 1 91 ? -9.981 17.038 -9.409 1.00 65.06 91 VAL A C 1
ATOM 635 O O . VAL A 1 91 ? -11.136 17.056 -8.999 1.00 65.06 91 VAL A O 1
ATOM 638 N N . MET A 1 92 ? -8.944 16.904 -8.578 1.00 64.38 92 MET A N 1
ATOM 639 C CA . MET A 1 92 ? -9.095 16.740 -7.124 1.00 64.38 92 MET A CA 1
ATOM 640 C C . MET A 1 92 ? -9.784 17.937 -6.450 1.00 64.38 92 MET A C 1
ATOM 642 O O . MET A 1 92 ? -10.657 17.749 -5.602 1.00 64.38 92 MET A O 1
ATOM 646 N N . LEU A 1 93 ? -9.454 19.164 -6.863 1.00 62.66 93 LEU A N 1
ATOM 647 C CA . LEU A 1 93 ? -10.128 20.384 -6.406 1.00 62.66 93 LEU A CA 1
ATOM 648 C C . LEU A 1 93 ? -11.583 20.463 -6.893 1.00 62.66 93 LEU A C 1
ATOM 650 O O . LEU A 1 93 ? -12.470 20.826 -6.122 1.00 62.66 93 LEU A O 1
ATOM 654 N N . GLY A 1 94 ? -11.848 20.085 -8.146 1.00 61.91 94 GLY A N 1
ATOM 655 C CA . GLY A 1 94 ? -13.193 20.078 -8.729 1.00 61.91 94 GLY A CA 1
ATOM 656 C C . GLY A 1 94 ? -14.131 19.050 -8.090 1.00 61.91 94 GLY A C 1
ATOM 657 O O . GLY A 1 94 ? -15.327 19.310 -7.962 1.00 61.91 94 GLY A O 1
ATOM 658 N N . LEU A 1 95 ? -13.589 17.916 -7.638 1.00 58.19 95 LEU A N 1
ATOM 659 C CA . LEU A 1 95 ? -14.322 16.907 -6.873 1.00 58.19 95 LEU A CA 1
ATOM 660 C C . LEU A 1 95 ? -14.667 17.399 -5.458 1.00 58.19 95 LEU A C 1
ATOM 662 O O . LEU A 1 95 ? -15.796 17.211 -5.016 1.00 58.19 95 LEU A O 1
ATOM 666 N N . GLY A 1 96 ? -13.747 18.101 -4.783 1.00 55.56 96 GLY A N 1
ATOM 667 C CA . GLY A 1 96 ? -14.002 18.697 -3.462 1.00 55.56 96 GLY A CA 1
ATOM 668 C C . GLY A 1 96 ? -14.991 19.870 -3.486 1.00 55.56 96 GLY A C 1
ATOM 669 O O . GLY A 1 96 ? -15.765 20.052 -2.548 1.00 55.56 96 GLY A O 1
ATOM 670 N N . ALA A 1 97 ? -15.027 20.642 -4.577 1.00 57.22 97 ALA A N 1
ATOM 671 C CA . ALA A 1 97 ? -15.891 21.817 -4.703 1.00 57.22 97 ALA A CA 1
ATOM 672 C C . ALA A 1 97 ? -17.395 21.492 -4.817 1.00 57.22 97 ALA A C 1
ATOM 674 O O . ALA A 1 97 ? -18.222 22.362 -4.550 1.00 57.22 97 ALA A O 1
ATOM 675 N N . LYS A 1 98 ? -17.778 20.261 -5.191 1.00 56.22 98 LYS A N 1
ATOM 676 C CA . LYS A 1 98 ? -19.193 19.841 -5.243 1.00 56.22 98 LYS A CA 1
ATOM 677 C C . LYS A 1 98 ? -19.754 19.379 -3.891 1.00 56.22 98 LYS A C 1
ATOM 679 O O . LYS A 1 98 ? -20.970 19.321 -3.746 1.00 56.22 98 LYS A O 1
ATOM 684 N N . SER A 1 99 ? -18.901 19.132 -2.894 1.00 55.09 99 SER A N 1
ATOM 685 C CA . SER A 1 99 ? -19.277 18.721 -1.534 1.00 55.09 99 SER A CA 1
ATOM 686 C C . SER A 1 99 ? -18.680 19.664 -0.478 1.00 55.09 99 SER A C 1
ATOM 688 O O . SER A 1 99 ? -17.954 19.240 0.421 1.00 55.09 99 SER A O 1
ATOM 690 N N . VAL A 1 100 ? -18.979 20.967 -0.578 1.00 53.66 100 VAL A N 1
ATOM 691 C CA . VAL A 1 100 ? -18.441 22.011 0.328 1.00 53.66 100 VAL A CA 1
ATOM 692 C C . VAL A 1 100 ? -18.820 21.769 1.801 1.00 53.66 100 VAL A C 1
ATOM 694 O O . VAL A 1 100 ? -18.107 22.206 2.699 1.00 53.66 100 VAL A O 1
ATOM 697 N N . ALA A 1 101 ? -19.903 21.031 2.062 1.00 56.62 101 ALA A N 1
ATOM 698 C CA . ALA A 1 101 ? -20.379 20.728 3.413 1.00 56.62 101 ALA A CA 1
ATOM 699 C C . ALA A 1 101 ? -19.500 19.721 4.190 1.00 56.62 101 ALA A C 1
ATOM 701 O O . ALA A 1 101 ? -19.625 19.631 5.408 1.00 56.62 101 ALA A O 1
ATOM 702 N N . SER A 1 102 ? -18.607 18.981 3.523 1.00 58.88 102 SER A N 1
ATOM 703 C CA . SER A 1 102 ? -17.757 17.958 4.152 1.00 58.88 102 SER A CA 1
ATOM 704 C C . SER A 1 102 ? -16.380 17.883 3.487 1.00 58.88 102 SER A C 1
ATOM 706 O O . SER A 1 102 ? -15.977 16.832 2.984 1.00 58.88 102 SER A O 1
ATOM 708 N N . LEU A 1 103 ? -15.662 19.008 3.426 1.00 61.81 103 LEU A N 1
ATOM 709 C CA . LEU A 1 103 ? -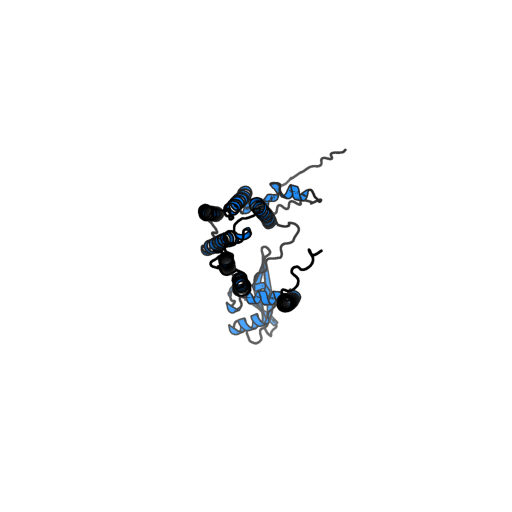14.299 19.006 2.897 1.00 61.81 103 LEU A CA 1
ATOM 710 C C . LEU A 1 103 ? -13.397 18.118 3.777 1.00 61.81 103 LEU A C 1
ATOM 712 O O . LEU A 1 103 ? -13.310 18.352 4.987 1.00 61.81 103 LEU A O 1
ATOM 716 N N . PRO A 1 104 ? -12.714 17.112 3.197 1.00 67.56 104 PRO A N 1
ATOM 717 C CA . PRO A 1 104 ? -11.669 16.366 3.883 1.00 67.56 104 PRO A CA 1
ATOM 718 C C . PRO A 1 104 ? -10.609 17.305 4.466 1.00 67.56 104 PRO A C 1
ATOM 720 O O . PRO A 1 104 ? -10.352 18.387 3.935 1.00 67.56 104 PRO A O 1
ATOM 723 N N . ASN A 1 105 ? -9.963 16.866 5.547 1.00 82.69 105 ASN A N 1
ATOM 724 C CA . ASN A 1 105 ? -8.880 17.599 6.202 1.00 82.69 105 ASN A CA 1
ATOM 725 C C . ASN A 1 105 ? -7.830 18.081 5.173 1.00 82.69 105 ASN A C 1
ATOM 727 O O . ASN A 1 105 ? -7.444 17.313 4.298 1.00 82.69 105 ASN A O 1
ATOM 731 N N . ILE A 1 106 ? -7.322 19.315 5.288 1.00 84.38 106 ILE A N 1
ATOM 732 C CA . ILE A 1 106 ? -6.290 19.877 4.392 1.00 84.38 106 ILE A CA 1
ATOM 733 C C . ILE A 1 106 ? -5.092 18.926 4.199 1.00 84.38 106 ILE A C 1
ATOM 735 O O . ILE A 1 106 ? -4.556 18.808 3.095 1.00 84.38 106 ILE A O 1
ATOM 739 N N . TYR A 1 107 ? -4.718 18.181 5.245 1.00 87.94 107 TYR A N 1
ATOM 740 C CA . TYR A 1 107 ? -3.641 17.192 5.189 1.00 87.94 107 TYR A CA 1
ATOM 741 C C . TYR A 1 107 ? -3.914 16.063 4.186 1.00 87.94 107 TYR A C 1
ATOM 743 O O . TYR A 1 107 ? -2.977 15.584 3.553 1.00 87.94 107 TYR A O 1
ATOM 751 N N . PHE A 1 108 ? -5.177 15.675 3.978 1.00 88.44 108 PHE A N 1
ATOM 752 C CA . PHE A 1 108 ? -5.559 14.671 2.982 1.00 88.44 108 PHE A CA 1
ATOM 753 C C . PHE A 1 108 ? -5.130 15.093 1.577 1.00 88.44 108 PHE A C 1
ATOM 755 O O . PHE A 1 108 ? -4.521 14.305 0.853 1.00 88.44 108 PHE A O 1
ATOM 762 N N . TYR A 1 109 ? -5.399 16.345 1.200 1.00 84.44 109 TYR A N 1
ATOM 763 C CA . TYR A 1 109 ? -5.037 16.863 -0.118 1.00 84.44 109 TYR A CA 1
ATOM 764 C C . TYR A 1 109 ? -3.524 16.963 -0.293 1.00 84.44 109 TYR A C 1
ATOM 766 O O . TYR A 1 109 ? -3.013 16.606 -1.351 1.00 84.44 109 TYR A O 1
ATOM 774 N N . ILE A 1 110 ? -2.804 17.384 0.752 1.00 87.31 110 ILE A N 1
ATOM 775 C CA . ILE A 1 110 ? -1.338 17.462 0.735 1.00 87.31 110 ILE A CA 1
ATOM 776 C C . ILE A 1 110 ? -0.732 16.068 0.524 1.00 87.31 110 ILE A C 1
ATOM 778 O O . ILE A 1 110 ? 0.029 15.874 -0.423 1.00 87.31 110 ILE A O 1
ATOM 782 N N . PHE A 1 111 ? -1.099 15.079 1.346 1.00 91.56 111 PHE A N 1
ATOM 783 C CA . PHE A 1 111 ? -0.563 13.720 1.217 1.00 91.56 111 PHE A CA 1
ATOM 784 C C . PHE A 1 111 ? -0.980 13.048 -0.095 1.00 91.56 111 PHE A C 1
ATOM 786 O O . PHE A 1 111 ? -0.154 12.395 -0.730 1.00 91.56 111 PHE A O 1
ATOM 793 N N . SER A 1 112 ? -2.217 13.254 -0.555 1.00 88.56 112 SER A N 1
ATOM 794 C CA . SER A 1 112 ? -2.683 12.716 -1.840 1.00 88.56 112 SER A CA 1
ATOM 795 C C . SER A 1 112 ? -1.935 13.332 -3.024 1.00 88.56 112 SER A C 1
ATOM 797 O O . SER A 1 112 ? -1.539 12.615 -3.941 1.00 88.56 112 SER A O 1
ATOM 799 N N . ALA A 1 113 ? -1.684 14.645 -3.002 1.00 85.25 113 ALA A N 1
ATOM 800 C CA . ALA A 1 113 ? -0.932 15.328 -4.052 1.00 85.25 113 ALA A CA 1
ATOM 801 C C . ALA A 1 113 ? 0.536 14.877 -4.095 1.00 85.25 113 ALA A C 1
ATOM 803 O O . ALA A 1 113 ? 1.056 14.597 -5.176 1.00 85.25 113 ALA A O 1
ATOM 804 N N . ILE A 1 114 ? 1.191 14.755 -2.933 1.00 89.62 114 ILE A N 1
ATOM 805 C CA . ILE A 1 114 ? 2.567 14.242 -2.845 1.00 89.62 114 ILE A CA 1
ATOM 806 C C . ILE A 1 114 ? 2.615 12.786 -3.321 1.00 89.62 114 ILE A C 1
ATOM 808 O O . ILE A 1 114 ? 3.471 12.450 -4.137 1.00 89.62 114 ILE A O 1
ATOM 812 N N . GLY A 1 115 ? 1.675 11.942 -2.884 1.00 91.62 115 GLY A N 1
ATOM 813 C CA . GLY A 1 115 ? 1.594 10.538 -3.283 1.00 91.62 115 GLY A CA 1
ATOM 814 C C . GLY A 1 115 ? 1.408 10.359 -4.791 1.00 91.62 115 GLY A C 1
ATOM 815 O O . GLY A 1 115 ? 2.167 9.623 -5.416 1.00 91.62 115 GLY A O 1
ATOM 816 N N . LEU A 1 116 ? 0.464 11.083 -5.401 1.00 87.81 116 LEU A N 1
ATOM 817 C CA . LEU A 1 116 ? 0.239 11.045 -6.850 1.00 87.81 116 LEU A CA 1
ATOM 818 C C . LEU A 1 116 ? 1.430 11.606 -7.634 1.00 87.81 116 LEU A C 1
ATOM 820 O O . LEU A 1 116 ? 1.839 11.014 -8.631 1.00 87.81 116 LEU A O 1
ATOM 824 N N . GLY A 1 117 ? 2.016 12.721 -7.188 1.00 86.25 117 GLY A N 1
ATOM 825 C CA . GLY A 1 117 ? 3.191 13.314 -7.830 1.00 86.25 117 GLY A CA 1
ATOM 826 C C . GLY A 1 117 ? 4.416 12.396 -7.778 1.00 86.25 117 GLY A C 1
ATOM 827 O O . GLY A 1 117 ? 5.122 12.244 -8.778 1.00 86.25 117 GLY A O 1
ATOM 828 N N . ALA A 1 118 ? 4.639 11.743 -6.638 1.00 90.75 118 ALA A N 1
ATOM 829 C CA . ALA A 1 118 ? 5.702 10.767 -6.446 1.00 90.75 118 ALA A CA 1
ATOM 830 C C . ALA A 1 118 ? 5.470 9.503 -7.291 1.00 90.75 118 ALA A C 1
ATOM 832 O O . ALA A 1 118 ? 6.387 9.065 -7.984 1.00 90.75 118 ALA A O 1
ATOM 833 N N . ALA A 1 119 ? 4.238 8.988 -7.344 1.00 90.62 119 ALA A N 1
ATOM 834 C CA . ALA A 1 119 ? 3.872 7.863 -8.202 1.00 90.62 119 ALA A CA 1
ATOM 835 C C . ALA A 1 119 ? 4.039 8.190 -9.696 1.00 90.62 119 ALA A C 1
ATOM 837 O O . ALA A 1 119 ? 4.509 7.367 -10.470 1.00 90.62 119 ALA A O 1
ATOM 838 N N . LEU A 1 120 ? 3.727 9.410 -10.134 1.00 86.69 120 LEU A N 1
ATOM 839 C CA . LEU A 1 120 ? 3.960 9.819 -11.523 1.00 86.69 120 LEU A CA 1
ATOM 840 C C . LEU A 1 120 ? 5.468 9.914 -11.823 1.00 86.69 120 LEU A C 1
ATOM 842 O O . LEU A 1 120 ? 5.937 9.551 -12.907 1.00 86.69 120 LEU A O 1
ATOM 846 N N . ARG A 1 121 ? 6.263 10.372 -10.850 1.00 85.50 121 ARG A N 1
ATOM 847 C CA . ARG A 1 121 ? 7.723 10.444 -10.982 1.00 85.50 121 ARG A CA 1
ATOM 848 C C . ARG A 1 121 ? 8.417 9.088 -10.926 1.00 85.50 121 ARG A C 1
ATOM 850 O O . ARG A 1 121 ? 9.400 8.934 -11.645 1.00 85.50 121 ARG A O 1
ATOM 857 N N . VAL A 1 122 ? 7.889 8.109 -10.189 1.00 90.50 122 VAL A N 1
ATOM 858 C CA . VAL A 1 122 ? 8.455 6.749 -10.124 1.00 90.50 122 VAL A CA 1
ATOM 859 C C . VAL A 1 122 ? 8.527 6.095 -11.506 1.00 90.50 122 VAL A C 1
ATOM 861 O O . VAL A 1 122 ? 9.528 5.475 -11.836 1.00 90.50 122 VAL A O 1
ATOM 864 N N . ILE A 1 123 ? 7.495 6.285 -12.336 1.00 87.75 123 ILE A N 1
ATOM 865 C CA . ILE A 1 123 ? 7.390 5.662 -13.666 1.00 87.75 123 ILE A CA 1
ATOM 866 C C . ILE A 1 123 ? 8.020 6.491 -14.788 1.00 87.75 123 ILE A C 1
ATOM 868 O O . ILE A 1 123 ? 8.256 5.979 -15.877 1.00 87.75 123 ILE A O 1
ATOM 872 N N . SER A 1 124 ? 8.233 7.790 -14.568 1.00 83.81 124 SER A N 1
ATOM 873 C CA . SER A 1 124 ? 8.746 8.691 -15.606 1.00 83.81 124 SER A CA 1
ATOM 874 C C . SER A 1 124 ? 10.239 8.977 -15.472 1.00 83.81 124 SER A C 1
ATOM 876 O O . SER A 1 124 ? 10.862 9.380 -16.453 1.00 83.81 124 SER A O 1
ATOM 878 N N . HIS A 1 125 ? 10.836 8.814 -14.289 1.00 85.81 125 HIS A N 1
ATOM 879 C CA . HIS A 1 125 ? 12.243 9.143 -14.101 1.00 85.81 125 HIS A CA 1
ATOM 880 C C . HIS A 1 125 ? 13.154 8.068 -14.732 1.00 85.81 125 HIS A C 1
ATOM 882 O O . HIS A 1 125 ? 13.032 6.903 -14.372 1.00 85.81 125 HIS A O 1
ATOM 888 N N . PRO A 1 126 ? 14.094 8.435 -15.626 1.00 81.69 126 PRO A N 1
ATOM 889 C CA . PRO A 1 126 ? 14.889 7.461 -16.387 1.00 81.69 126 PRO A CA 1
ATOM 890 C C . PRO A 1 126 ? 15.998 6.789 -15.566 1.00 81.69 126 PRO A C 1
ATOM 892 O O . PRO A 1 126 ? 16.574 5.799 -15.990 1.00 81.69 126 PRO A O 1
ATOM 895 N N . ARG A 1 127 ? 16.353 7.349 -14.404 1.00 83.94 127 ARG A N 1
ATOM 896 C CA . ARG A 1 127 ? 17.383 6.794 -13.517 1.00 83.94 127 ARG A CA 1
ATOM 897 C C . ARG A 1 127 ? 16.744 5.943 -12.403 1.00 83.94 127 ARG A C 1
ATOM 899 O O . ARG A 1 127 ? 16.034 6.514 -11.566 1.00 83.94 127 ARG A O 1
ATOM 906 N N . PRO A 1 128 ? 17.048 4.633 -12.309 1.00 87.69 128 PRO A N 1
ATOM 907 C CA . PRO A 1 128 ? 16.398 3.715 -11.365 1.00 87.69 128 PRO A CA 1
ATOM 908 C C . PRO A 1 128 ? 16.511 4.111 -9.887 1.00 87.69 128 PRO A C 1
ATOM 910 O O . PRO A 1 128 ? 15.548 3.979 -9.135 1.00 87.69 128 PRO A O 1
ATOM 913 N N . VAL A 1 129 ? 17.659 4.652 -9.461 1.00 89.56 129 VAL A N 1
ATOM 914 C CA . VAL A 1 129 ? 17.876 5.064 -8.059 1.00 89.56 129 VAL A CA 1
ATOM 915 C C . VAL A 1 129 ? 16.897 6.167 -7.648 1.00 89.56 129 VAL A C 1
ATOM 917 O O . VAL A 1 129 ? 16.252 6.081 -6.606 1.00 89.56 129 VAL A O 1
ATOM 920 N N . TYR A 1 130 ? 16.730 7.190 -8.487 1.00 89.62 130 TYR A N 1
ATOM 921 C CA . TYR A 1 130 ? 15.787 8.274 -8.214 1.00 89.62 130 TYR A CA 1
ATOM 922 C C . TYR A 1 130 ? 14.334 7.802 -8.320 1.00 89.62 130 TYR A C 1
ATOM 924 O O . TYR A 1 130 ? 13.506 8.242 -7.525 1.00 89.62 130 TYR A O 1
ATOM 932 N N . ALA A 1 131 ? 14.023 6.886 -9.245 1.00 90.50 131 ALA A N 1
ATOM 933 C CA . ALA A 1 131 ? 12.714 6.240 -9.290 1.00 90.50 131 ALA A CA 1
ATOM 934 C C . ALA A 1 131 ? 12.409 5.544 -7.951 1.00 90.50 131 ALA A C 1
ATOM 936 O O . ALA A 1 131 ? 11.386 5.834 -7.341 1.00 90.50 131 ALA A O 1
ATOM 937 N N . ALA A 1 132 ? 13.329 4.740 -7.409 1.00 92.25 132 ALA A N 1
ATOM 938 C CA . ALA A 1 132 ? 13.150 4.091 -6.108 1.00 92.25 132 ALA A CA 1
ATOM 939 C C . ALA A 1 132 ? 12.915 5.093 -4.955 1.00 92.25 132 ALA A C 1
ATOM 941 O O . ALA A 1 132 ? 12.041 4.870 -4.116 1.00 92.25 132 ALA A O 1
ATOM 942 N N . LEU A 1 133 ? 13.615 6.236 -4.938 1.00 93.56 133 LEU A N 1
ATOM 943 C CA . LEU A 1 133 ? 13.387 7.298 -3.944 1.00 93.56 133 LEU A CA 1
ATOM 944 C C . LEU A 1 133 ? 11.974 7.905 -4.036 1.00 93.56 133 LEU A C 1
ATOM 946 O O . LEU A 1 133 ? 11.329 8.130 -3.009 1.00 93.56 133 LEU A O 1
ATOM 950 N N . TYR A 1 134 ? 11.451 8.127 -5.247 1.00 94.56 134 TYR A N 1
ATOM 951 C CA . TYR A 1 134 ? 10.057 8.552 -5.431 1.00 94.56 134 TYR A CA 1
ATOM 952 C C . TYR A 1 134 ? 9.057 7.462 -5.018 1.00 94.56 134 TYR A C 1
ATOM 954 O O . TYR A 1 134 ? 7.970 7.775 -4.524 1.00 94.56 134 TYR A O 1
ATOM 962 N N . PHE A 1 135 ? 9.415 6.181 -5.144 1.00 95.19 135 PHE A N 1
ATOM 963 C CA . PHE A 1 135 ? 8.563 5.102 -4.651 1.00 95.19 135 PHE A CA 1
ATOM 964 C C . PHE A 1 135 ? 8.448 5.131 -3.122 1.00 95.19 135 PHE A C 1
ATOM 966 O O . PHE A 1 135 ? 7.339 5.071 -2.591 1.00 95.19 135 PHE A O 1
ATOM 973 N N . ILE A 1 136 ? 9.569 5.331 -2.417 1.00 95.94 136 ILE A N 1
ATOM 974 C CA . ILE A 1 136 ? 9.589 5.524 -0.957 1.00 95.94 136 ILE A CA 1
ATOM 975 C C . ILE A 1 136 ? 8.684 6.695 -0.560 1.00 95.94 136 ILE A C 1
ATOM 977 O O . ILE A 1 136 ? 7.852 6.553 0.336 1.00 95.94 136 ILE A O 1
ATOM 981 N N . LEU A 1 137 ? 8.773 7.827 -1.266 1.00 95.94 137 LEU A N 1
ATOM 982 C CA . LEU A 1 137 ? 7.918 8.989 -1.006 1.00 95.94 137 LEU A CA 1
ATOM 983 C C . LEU A 1 137 ? 6.419 8.681 -1.199 1.00 95.94 137 LEU A C 1
ATOM 985 O O . LEU A 1 137 ? 5.584 9.169 -0.434 1.00 95.94 137 LEU A O 1
ATOM 989 N N . THR A 1 138 ? 6.070 7.836 -2.173 1.00 95.88 138 THR A N 1
ATOM 990 C CA . THR A 1 138 ? 4.687 7.379 -2.413 1.00 95.88 138 THR A CA 1
ATOM 991 C C . THR A 1 138 ? 4.166 6.528 -1.249 1.00 95.88 138 THR A C 1
ATOM 993 O O . THR A 1 138 ? 3.045 6.736 -0.774 1.00 95.88 138 THR A O 1
ATOM 996 N N . VAL A 1 139 ? 4.989 5.602 -0.742 1.00 96.75 139 VAL A N 1
ATOM 997 C CA . VAL A 1 139 ? 4.639 4.749 0.407 1.00 96.75 139 VAL A CA 1
ATOM 998 C C . VAL A 1 139 ? 4.507 5.571 1.690 1.00 96.75 139 VAL A C 1
ATOM 1000 O O . VAL A 1 139 ? 3.530 5.402 2.417 1.00 96.75 139 VAL A O 1
ATOM 1003 N N . LEU A 1 140 ? 5.420 6.515 1.942 1.00 96.81 140 LEU A N 1
ATOM 1004 C CA . LEU A 1 140 ? 5.338 7.419 3.097 1.00 96.81 140 LEU A CA 1
ATOM 1005 C C . LEU A 1 140 ? 4.094 8.316 3.045 1.00 96.81 140 LEU A C 1
ATOM 1007 O O . LEU A 1 140 ? 3.423 8.499 4.060 1.00 96.81 140 LEU A O 1
ATOM 1011 N N . SER A 1 141 ? 3.738 8.826 1.864 1.00 96.31 141 SER A N 1
ATOM 1012 C CA . SER A 1 141 ? 2.509 9.612 1.683 1.00 96.31 141 SER A CA 1
ATOM 1013 C C . SER A 1 141 ? 1.255 8.774 1.956 1.00 96.31 141 SER A C 1
ATOM 1015 O O . SER A 1 141 ? 0.330 9.241 2.617 1.00 96.31 141 SER A O 1
ATOM 1017 N N . SER A 1 142 ? 1.250 7.510 1.520 1.00 96.44 142 SER A N 1
ATOM 1018 C CA . SER A 1 142 ? 0.160 6.559 1.789 1.00 96.44 142 SER A CA 1
ATOM 1019 C C . SER A 1 142 ? 0.041 6.222 3.281 1.00 96.44 142 SER A C 1
ATOM 1021 O O . SER A 1 142 ? -1.067 6.139 3.805 1.00 96.44 142 SER A O 1
ATOM 1023 N N . ALA A 1 143 ? 1.165 6.103 3.997 1.00 96.94 143 ALA A N 1
ATOM 1024 C CA . ALA A 1 143 ? 1.159 5.952 5.452 1.00 96.94 143 ALA A CA 1
ATOM 1025 C C . ALA A 1 143 ? 0.535 7.174 6.152 1.00 96.94 143 ALA A C 1
ATOM 1027 O O . ALA A 1 143 ? -0.263 7.009 7.074 1.00 96.94 143 ALA A O 1
ATOM 1028 N N . GLY A 1 144 ? 0.816 8.391 5.669 1.00 94.88 144 GLY A N 1
ATOM 1029 C CA . GLY A 1 144 ? 0.151 9.616 6.128 1.00 94.88 144 GLY A CA 1
ATOM 1030 C C . GLY A 1 144 ? -1.371 9.587 5.929 1.00 94.88 144 GLY A C 1
ATOM 1031 O O . GLY A 1 144 ? -2.116 9.956 6.836 1.00 94.88 144 GLY A O 1
ATOM 1032 N N . LEU A 1 145 ? -1.850 9.072 4.790 1.00 93.62 145 LEU A N 1
ATOM 1033 C CA . LEU A 1 145 ? -3.286 8.876 4.543 1.00 93.62 145 LEU A CA 1
ATOM 1034 C C . LEU A 1 145 ? -3.912 7.847 5.502 1.00 93.62 145 LEU A C 1
ATOM 1036 O O . LEU A 1 145 ? -5.021 8.068 5.984 1.00 93.62 145 LEU A O 1
ATOM 1040 N N . PHE A 1 146 ? -3.204 6.764 5.844 1.00 94.25 146 PHE A N 1
ATOM 1041 C CA . PHE A 1 146 ? -3.682 5.807 6.850 1.00 94.25 146 PHE A CA 1
ATOM 1042 C C . PHE A 1 146 ? -3.747 6.396 8.263 1.00 94.25 146 PHE A C 1
ATOM 1044 O O . PHE A 1 146 ? -4.687 6.090 8.997 1.00 94.25 146 PHE A O 1
ATOM 1051 N N . LEU A 1 147 ? -2.819 7.284 8.636 1.00 92.94 147 LEU A N 1
ATOM 1052 C CA . LEU A 1 147 ? -2.906 8.004 9.912 1.00 92.94 147 LEU A CA 1
ATOM 1053 C C . LEU A 1 147 ? -4.156 8.889 9.983 1.00 92.94 147 LEU A C 1
ATOM 1055 O O . LEU A 1 147 ? -4.821 8.916 11.016 1.00 92.94 147 LEU A O 1
ATOM 1059 N N . LEU A 1 148 ? -4.525 9.556 8.883 1.00 91.50 148 LEU A N 1
ATOM 1060 C CA . LEU A 1 148 ? -5.760 10.351 8.819 1.00 91.50 148 LEU A CA 1
ATOM 1061 C C . LEU A 1 148 ? -7.027 9.494 8.975 1.00 91.50 148 LEU A C 1
ATOM 1063 O O . LEU A 1 148 ? -8.018 9.964 9.525 1.00 91.50 148 LEU A O 1
ATOM 1067 N N . LEU A 1 149 ? -6.981 8.231 8.544 1.00 90.12 149 LEU A N 1
ATOM 1068 C CA . LEU A 1 149 ? -8.055 7.244 8.715 1.00 90.12 149 LEU A CA 1
ATOM 1069 C C . LEU A 1 149 ? -8.062 6.590 10.111 1.00 90.12 149 LEU A C 1
ATOM 1071 O O . LEU A 1 149 ? -8.795 5.629 10.331 1.00 90.12 149 LEU A O 1
ATOM 1075 N N . SER A 1 150 ? -7.249 7.076 11.060 1.00 88.81 150 SER A N 1
ATOM 1076 C CA . SER A 1 150 ? -7.041 6.455 12.382 1.00 88.81 150 SER A CA 1
ATOM 1077 C C . SER A 1 150 ? -6.550 4.996 12.319 1.00 88.81 150 SER A C 1
ATOM 1079 O O . SER A 1 150 ? -6.708 4.234 13.272 1.00 88.81 150 SER A O 1
ATOM 1081 N N . ALA A 1 151 ? -5.925 4.596 11.207 1.00 91.38 151 ALA A N 1
ATOM 1082 C CA . ALA A 1 151 ? -5.359 3.266 10.996 1.00 91.38 151 ALA A CA 1
ATOM 1083 C C . ALA A 1 151 ? -3.861 3.248 11.358 1.00 91.38 151 ALA A C 1
ATOM 1085 O O . ALA A 1 151 ? -2.991 3.022 10.513 1.00 91.38 151 ALA A O 1
ATOM 1086 N N . GLU A 1 152 ? -3.560 3.506 12.635 1.00 92.06 152 GLU A N 1
ATOM 1087 C CA . GLU A 1 152 ? -2.191 3.634 13.166 1.00 92.06 152 GLU A CA 1
ATOM 1088 C C . GLU A 1 152 ? -1.325 2.391 12.918 1.00 92.06 152 GLU A C 1
ATOM 1090 O O . GLU A 1 152 ? -0.175 2.519 12.495 1.00 92.06 152 GLU A O 1
ATOM 1095 N N . PHE A 1 153 ? -1.876 1.185 13.102 1.00 93.25 153 PHE A N 1
ATOM 1096 C CA . PHE A 1 153 ? -1.125 -0.051 12.892 1.00 93.25 153 PHE A CA 1
ATOM 1097 C C . PHE A 1 153 ? -0.683 -0.180 11.432 1.00 93.25 153 PHE A C 1
ATOM 1099 O O . PHE A 1 153 ? 0.489 -0.430 11.154 1.00 93.25 153 PHE A O 1
ATOM 1106 N N . MET A 1 154 ? -1.614 0.033 10.496 1.00 94.12 154 MET A N 1
ATOM 1107 C CA . MET A 1 154 ? -1.343 -0.075 9.062 1.00 94.12 154 MET A CA 1
ATOM 1108 C C . MET A 1 154 ? -0.338 0.977 8.595 1.00 94.12 154 MET A C 1
ATOM 1110 O O . MET A 1 154 ? 0.560 0.655 7.818 1.00 94.12 154 MET A O 1
ATOM 1114 N N . ALA A 1 155 ? -0.437 2.209 9.098 1.00 96.00 155 ALA A N 1
ATOM 1115 C CA . ALA A 1 155 ? 0.525 3.260 8.790 1.00 96.00 155 ALA A CA 1
ATOM 1116 C C . ALA A 1 155 ? 1.947 2.886 9.240 1.00 96.00 155 ALA A C 1
ATOM 1118 O O . ALA A 1 155 ? 2.888 2.955 8.448 1.00 96.00 155 ALA A O 1
ATOM 1119 N N . MET A 1 156 ? 2.103 2.429 10.487 1.00 95.56 156 MET A N 1
ATOM 1120 C CA . MET A 1 156 ? 3.407 2.023 11.020 1.00 95.56 156 MET A CA 1
ATOM 1121 C C . MET A 1 156 ? 3.961 0.785 10.306 1.00 95.56 156 MET A C 1
ATOM 1123 O O . MET A 1 156 ? 5.156 0.734 10.016 1.00 95.56 156 MET A O 1
ATOM 1127 N N . ALA A 1 157 ? 3.106 -0.180 9.952 1.00 94.94 157 ALA A N 1
ATOM 1128 C CA . ALA A 1 157 ? 3.496 -1.346 9.162 1.00 94.94 157 ALA A CA 1
ATOM 1129 C C . ALA A 1 157 ? 3.999 -0.951 7.760 1.00 94.94 157 ALA A C 1
ATOM 1131 O O . ALA A 1 157 ? 5.022 -1.472 7.312 1.00 94.94 157 ALA A O 1
ATOM 1132 N N . LEU A 1 158 ? 3.346 0.009 7.089 1.00 96.25 158 LEU A N 1
ATOM 1133 C CA . LEU A 1 158 ? 3.824 0.560 5.814 1.00 96.25 158 LEU A CA 1
ATOM 1134 C C . LEU A 1 158 ? 5.208 1.203 5.946 1.00 96.25 158 LEU A C 1
ATOM 1136 O O . LEU A 1 158 ? 6.064 1.005 5.085 1.00 96.25 158 LEU A O 1
ATOM 1140 N N . ILE A 1 159 ? 5.449 1.945 7.025 1.00 96.44 159 ILE A N 1
ATOM 1141 C CA . ILE A 1 159 ? 6.737 2.610 7.243 1.00 96.44 159 ILE A CA 1
ATOM 1142 C C . ILE A 1 159 ? 7.836 1.586 7.541 1.00 96.44 159 ILE A C 1
ATOM 1144 O O . ILE A 1 159 ? 8.882 1.618 6.904 1.00 96.44 159 ILE A O 1
ATOM 1148 N N . ILE A 1 160 ? 7.617 0.665 8.480 1.00 96.19 160 ILE A N 1
ATOM 1149 C CA . ILE A 1 160 ? 8.661 -0.264 8.940 1.00 96.19 160 ILE A CA 1
ATOM 1150 C C . ILE A 1 160 ? 8.953 -1.340 7.887 1.00 96.19 160 ILE A C 1
ATOM 1152 O O . ILE A 1 160 ? 10.114 -1.600 7.568 1.00 96.19 160 ILE A O 1
ATOM 1156 N N . VAL A 1 161 ? 7.911 -1.971 7.338 1.00 95.62 161 VAL A N 1
ATOM 1157 C CA . VAL A 1 161 ? 8.066 -3.132 6.449 1.00 95.62 161 VAL A CA 1
ATOM 1158 C C . VAL A 1 161 ? 8.304 -2.691 5.010 1.00 95.62 161 VAL A C 1
ATOM 1160 O O . VAL A 1 161 ? 9.286 -3.111 4.401 1.00 95.62 161 VAL A O 1
ATOM 1163 N N . TYR A 1 162 ? 7.436 -1.835 4.461 1.00 95.31 162 TYR A N 1
ATOM 1164 C CA . TYR A 1 162 ? 7.536 -1.440 3.056 1.00 95.31 162 TYR A CA 1
ATOM 1165 C C . TYR A 1 162 ? 8.616 -0.378 2.847 1.00 95.31 162 TYR A C 1
ATOM 1167 O O . TYR A 1 162 ? 9.604 -0.657 2.175 1.00 95.31 162 TYR A O 1
ATOM 1175 N N . ALA A 1 163 ? 8.466 0.816 3.429 1.00 94.62 163 ALA A N 1
ATOM 1176 C CA . ALA A 1 163 ? 9.436 1.899 3.242 1.00 94.62 163 ALA A CA 1
ATOM 1177 C C . ALA A 1 163 ? 10.802 1.585 3.867 1.00 94.62 163 ALA A C 1
ATOM 1179 O O . ALA A 1 163 ? 11.821 1.918 3.272 1.00 94.62 163 ALA A O 1
ATOM 1180 N N . GLY A 1 164 ? 10.813 0.935 5.031 1.00 93.75 164 GLY A N 1
ATOM 1181 C CA . GLY A 1 164 ? 12.010 0.517 5.747 1.00 93.75 164 GLY A CA 1
ATOM 1182 C C . GLY A 1 164 ? 12.671 -0.685 5.086 1.00 93.75 164 GLY A C 1
ATOM 1183 O O . GLY A 1 164 ? 13.577 -0.522 4.284 1.00 93.75 164 GLY A O 1
ATOM 1184 N N . ALA A 1 165 ? 12.245 -1.903 5.416 1.00 94.38 165 ALA A N 1
ATOM 1185 C CA . ALA A 1 165 ? 12.961 -3.107 4.992 1.00 94.38 165 ALA A CA 1
ATOM 1186 C C . ALA A 1 165 ? 12.959 -3.317 3.465 1.00 94.38 165 ALA A C 1
ATOM 1188 O O . ALA A 1 165 ? 14.019 -3.380 2.848 1.00 94.38 165 ALA A O 1
ATOM 1189 N N . ILE A 1 166 ? 11.782 -3.411 2.839 1.00 95.00 166 ILE A N 1
ATOM 1190 C CA . ILE A 1 166 ? 11.670 -3.852 1.440 1.00 95.00 166 ILE A CA 1
ATOM 1191 C C . ILE A 1 166 ? 12.281 -2.824 0.482 1.00 95.00 166 ILE A C 1
ATOM 1193 O O . ILE A 1 166 ? 13.110 -3.178 -0.357 1.00 95.00 166 ILE A O 1
ATOM 1197 N N . LEU A 1 167 ? 11.891 -1.552 0.597 1.00 95.31 167 LEU A N 1
ATOM 1198 C CA . LEU A 1 167 ? 12.309 -0.518 -0.349 1.00 95.31 167 LEU A CA 1
ATOM 1199 C C . LEU A 1 167 ? 13.765 -0.096 -0.182 1.00 95.31 167 LEU A C 1
ATOM 1201 O O . LEU A 1 167 ? 14.431 0.144 -1.189 1.00 95.31 167 LEU A O 1
ATOM 1205 N N . ILE A 1 168 ? 14.289 -0.053 1.046 1.00 92.88 168 ILE A N 1
ATOM 1206 C CA . ILE A 1 168 ? 15.714 0.225 1.256 1.00 92.88 168 ILE A CA 1
ATOM 1207 C C . ILE A 1 168 ? 16.555 -0.938 0.722 1.00 92.88 168 ILE A C 1
ATOM 1209 O O . ILE A 1 168 ? 17.520 -0.693 0.000 1.00 92.88 168 ILE A O 1
ATOM 1213 N N . THR A 1 169 ? 16.178 -2.198 0.989 1.00 92.81 169 THR A N 1
ATOM 1214 C CA . THR A 1 169 ? 16.863 -3.358 0.393 1.00 92.81 169 THR A CA 1
ATOM 1215 C C . THR A 1 169 ? 16.810 -3.309 -1.132 1.00 92.81 169 THR A C 1
ATOM 1217 O O . THR A 1 169 ? 17.830 -3.523 -1.782 1.00 92.81 169 THR A O 1
ATOM 1220 N N . TYR A 1 170 ? 15.660 -2.969 -1.715 1.00 91.38 170 TYR A N 1
ATOM 1221 C CA . TYR A 1 170 ? 15.522 -2.819 -3.162 1.00 91.38 170 TYR A CA 1
ATOM 1222 C C . TYR A 1 170 ? 16.429 -1.716 -3.731 1.00 91.38 170 TYR A C 1
ATOM 1224 O O . TYR A 1 170 ? 17.098 -1.935 -4.741 1.00 91.38 170 TYR A O 1
ATOM 1232 N N . LEU A 1 171 ? 16.519 -0.562 -3.062 1.00 90.06 171 LEU A N 1
ATOM 1233 C CA . LEU A 1 171 ? 17.413 0.530 -3.456 1.00 90.06 171 LEU A CA 1
ATOM 1234 C C . LEU A 1 171 ? 18.880 0.090 -3.415 1.00 90.06 171 LEU A C 1
ATOM 1236 O O . LEU A 1 171 ? 19.606 0.324 -4.380 1.00 90.06 171 LEU A O 1
ATOM 1240 N N . PHE A 1 172 ? 19.305 -0.585 -2.342 1.00 90.00 172 PHE A N 1
ATOM 1241 C CA . PHE A 1 172 ? 20.658 -1.138 -2.250 1.00 90.00 172 PHE A CA 1
ATOM 1242 C C . PHE A 1 172 ? 20.951 -2.118 -3.391 1.00 90.00 172 PHE A C 1
ATOM 1244 O O . PHE A 1 172 ? 22.013 -2.035 -4.004 1.00 90.00 172 PHE A O 1
ATOM 1251 N N . VAL A 1 173 ? 20.008 -3.008 -3.712 1.00 90.44 173 VAL A N 1
ATOM 1252 C CA . VAL A 1 173 ? 20.155 -3.972 -4.811 1.00 90.44 173 VAL A CA 1
ATOM 1253 C C . VAL A 1 173 ? 20.284 -3.268 -6.162 1.00 90.44 173 VAL A C 1
ATOM 1255 O O . VAL A 1 173 ? 21.189 -3.605 -6.921 1.00 90.44 173 VAL A O 1
ATOM 1258 N N . ILE A 1 174 ? 19.444 -2.268 -6.457 1.00 88.94 174 ILE A N 1
ATOM 1259 C CA . ILE A 1 174 ? 19.562 -1.476 -7.693 1.00 88.94 174 ILE A CA 1
ATOM 1260 C C . ILE A 1 174 ? 20.934 -0.813 -7.770 1.00 88.94 174 ILE A C 1
ATOM 1262 O O . ILE A 1 174 ? 21.591 -0.894 -8.801 1.00 88.94 174 ILE A O 1
ATOM 1266 N N . MET A 1 175 ? 21.372 -0.174 -6.687 1.00 85.75 175 MET A N 1
ATOM 1267 C CA . MET A 1 175 ? 22.632 0.565 -6.666 1.00 85.75 175 MET A CA 1
ATOM 1268 C C . MET A 1 175 ? 23.848 -0.349 -6.875 1.00 85.75 175 MET A C 1
ATOM 1270 O O . MET A 1 175 ? 24.805 0.050 -7.530 1.00 85.75 175 MET A O 1
ATOM 1274 N N . LEU A 1 176 ? 23.810 -1.582 -6.357 1.00 86.94 176 LEU A N 1
ATOM 1275 C CA . LEU A 1 176 ? 24.851 -2.585 -6.610 1.00 86.94 176 LEU A CA 1
ATOM 1276 C C . LEU A 1 176 ? 24.786 -3.165 -8.030 1.00 86.94 176 LEU A C 1
ATOM 1278 O O . LEU A 1 176 ? 25.814 -3.560 -8.572 1.00 86.94 176 LEU A O 1
ATOM 1282 N N . ALA A 1 177 ? 23.595 -3.233 -8.627 1.00 83.44 177 ALA A N 1
ATOM 1283 C CA . ALA A 1 177 ? 23.397 -3.750 -9.978 1.00 83.44 177 ALA A CA 1
ATOM 1284 C C . ALA A 1 177 ? 23.751 -2.730 -11.076 1.00 83.44 177 ALA A C 1
ATOM 1286 O O . ALA A 1 177 ? 24.045 -3.121 -12.207 1.00 83.44 177 ALA A O 1
ATOM 1287 N N . THR A 1 178 ? 23.720 -1.428 -10.775 1.00 77.94 178 THR A N 1
ATOM 1288 C CA . THR A 1 178 ? 24.081 -0.377 -11.735 1.00 77.94 178 THR A CA 1
ATOM 1289 C C . THR A 1 178 ? 25.590 -0.337 -11.978 1.00 77.94 178 THR A C 1
ATOM 1291 O O . THR A 1 178 ? 26.375 -0.250 -11.037 1.00 77.94 178 THR A O 1
ATOM 1294 N N . GLN A 1 179 ? 26.004 -0.378 -13.249 1.00 70.44 179 GLN A N 1
ATOM 1295 C CA . GLN A 1 179 ? 27.415 -0.300 -13.639 1.00 70.44 179 GLN A CA 1
ATOM 1296 C C . GLN A 1 179 ? 27.976 1.099 -13.349 1.00 70.44 179 GLN A C 1
ATOM 1298 O O . GLN A 1 179 ? 27.346 2.105 -13.677 1.00 70.44 179 GLN A O 1
ATOM 1303 N N . ALA A 1 180 ? 29.166 1.160 -12.744 1.00 66.31 180 ALA A N 1
ATOM 1304 C CA . ALA A 1 180 ? 29.852 2.423 -12.502 1.00 66.31 180 ALA A CA 1
ATOM 1305 C C . ALA A 1 180 ? 30.288 3.057 -13.842 1.00 66.31 180 ALA A C 1
ATOM 1307 O O . ALA A 1 180 ? 30.828 2.344 -14.696 1.00 66.31 180 ALA A O 1
ATOM 1308 N N . PRO A 1 181 ? 30.087 4.373 -14.041 1.00 64.62 181 PRO A N 1
ATOM 1309 C CA . PRO A 1 181 ? 30.554 5.064 -15.240 1.00 64.62 181 PRO A CA 1
ATOM 1310 C C . PRO A 1 181 ? 32.068 4.875 -15.402 1.00 64.62 181 PRO A C 1
ATOM 1312 O O . PRO A 1 181 ? 32.827 5.155 -14.476 1.00 64.62 181 PRO A O 1
ATOM 1315 N N . THR A 1 182 ? 32.505 4.382 -16.560 1.00 61.88 182 THR A N 1
ATOM 1316 C CA . THR A 1 182 ? 33.929 4.251 -16.923 1.00 61.88 182 THR A CA 1
ATOM 1317 C C . THR A 1 182 ? 34.267 5.336 -17.946 1.00 61.88 182 THR A C 1
ATOM 1319 O O . THR A 1 182 ? 33.382 5.738 -18.698 1.00 61.88 182 THR A O 1
ATOM 1322 N N . GLU A 1 183 ? 35.513 5.824 -17.988 1.00 62.53 183 GLU A N 1
ATOM 1323 C CA . GLU A 1 183 ? 35.935 6.913 -18.895 1.00 62.53 183 GLU A CA 1
ATOM 1324 C C . GLU A 1 183 ? 35.570 6.650 -20.372 1.00 62.53 183 GLU A C 1
ATOM 1326 O O . GLU A 1 183 ? 35.200 7.580 -21.085 1.00 62.53 183 GLU A O 1
ATOM 1331 N N . ASP A 1 184 ? 35.553 5.381 -20.797 1.00 63.81 184 ASP A N 1
ATOM 1332 C CA . ASP A 1 184 ? 35.206 4.959 -22.163 1.00 63.81 184 ASP A CA 1
ATOM 1333 C C . ASP A 1 184 ? 33.692 4.849 -22.442 1.00 63.81 184 ASP A C 1
ATOM 1335 O O . ASP A 1 184 ? 33.272 4.744 -23.596 1.00 63.81 184 ASP A O 1
ATOM 1339 N N . ARG A 1 185 ? 32.845 4.844 -21.403 1.00 61.78 185 ARG A N 1
ATOM 1340 C CA . ARG A 1 185 ? 31.379 4.712 -21.507 1.00 61.78 185 ARG A CA 1
ATOM 1341 C C . ARG A 1 185 ? 30.697 5.747 -20.607 1.00 61.78 185 ARG A C 1
ATOM 1343 O O . ARG A 1 185 ? 30.340 5.418 -19.470 1.00 61.78 185 ARG A O 1
ATOM 1350 N N . PRO A 1 186 ? 30.506 6.996 -21.079 1.00 62.44 186 PRO A N 1
ATOM 1351 C CA . PRO A 1 186 ? 29.789 8.010 -20.313 1.00 62.44 186 PRO A CA 1
ATOM 1352 C C . PRO A 1 186 ? 28.359 7.528 -20.043 1.00 62.44 186 PRO A C 1
ATOM 1354 O O . PRO A 1 186 ? 27.590 7.409 -20.987 1.00 62.44 186 PRO A O 1
ATOM 1357 N N . GLU A 1 187 ? 28.053 7.221 -18.773 1.00 65.06 187 GLU A N 1
ATOM 1358 C CA . GLU A 1 187 ? 26.750 6.817 -18.198 1.00 65.06 187 GLU A CA 1
ATOM 1359 C C . GLU A 1 187 ? 25.675 6.463 -19.253 1.00 65.06 187 GLU A C 1
ATOM 1361 O O . GLU A 1 187 ? 24.702 7.194 -19.460 1.00 65.06 187 GLU A O 1
ATOM 1366 N N . GLU A 1 188 ? 25.888 5.358 -19.975 1.00 63.81 188 GLU A N 1
ATOM 1367 C CA . GLU A 1 188 ? 24.999 4.929 -21.054 1.00 63.81 188 GLU A CA 1
ATOM 1368 C C . GLU A 1 188 ? 23.779 4.261 -20.417 1.00 63.81 188 GLU A C 1
ATOM 1370 O O . GLU A 1 188 ? 23.787 3.076 -20.081 1.00 63.81 188 GLU A O 1
ATOM 1375 N N . LEU A 1 189 ? 22.742 5.063 -20.164 1.00 70.25 189 LEU A N 1
ATOM 1376 C CA . LEU A 1 189 ? 21.457 4.553 -19.699 1.00 70.25 189 LEU A CA 1
ATOM 1377 C C . LEU A 1 189 ? 20.941 3.534 -20.709 1.00 70.25 189 LEU A C 1
ATOM 1379 O O . LEU A 1 189 ? 20.971 3.778 -21.918 1.00 70.25 189 LEU A O 1
ATOM 1383 N N . ALA A 1 190 ? 20.441 2.408 -20.214 1.00 72.75 190 ALA A N 1
ATOM 1384 C CA . ALA A 1 190 ? 19.930 1.385 -21.096 1.00 72.75 190 ALA A CA 1
ATOM 1385 C C . ALA A 1 190 ? 18.761 1.923 -21.938 1.00 72.75 190 ALA A C 1
ATOM 1387 O O . ALA A 1 190 ? 17.945 2.728 -21.480 1.00 72.75 190 ALA A O 1
ATOM 1388 N N . GLU A 1 191 ? 18.654 1.458 -23.183 1.00 71.88 191 GLU A N 1
ATOM 1389 C CA . GLU A 1 191 ? 17.601 1.895 -24.109 1.00 71.88 191 GLU A CA 1
ATOM 1390 C C . GLU A 1 191 ? 16.195 1.674 -23.519 1.00 71.88 191 GLU A C 1
ATOM 1392 O O . GLU A 1 191 ? 15.300 2.503 -23.687 1.00 71.88 191 GLU A O 1
ATOM 1397 N N . TYR A 1 192 ? 16.023 0.602 -22.735 1.00 75.62 192 TYR A N 1
ATOM 1398 C CA . TYR A 1 192 ? 14.764 0.288 -22.057 1.00 75.62 192 TYR A CA 1
ATOM 1399 C C . TYR A 1 192 ? 14.391 1.272 -20.933 1.00 75.62 192 TYR A C 1
ATOM 1401 O O . TYR A 1 192 ? 13.208 1.408 -20.633 1.00 75.62 192 TYR A O 1
ATOM 1409 N N . ASP A 1 193 ? 15.360 1.975 -20.339 1.00 76.19 193 ASP A N 1
ATOM 1410 C CA . ASP A 1 193 ? 15.128 2.970 -19.280 1.00 76.19 193 ASP A CA 1
ATOM 1411 C C . ASP A 1 193 ? 14.826 4.367 -19.850 1.00 76.19 193 ASP A C 1
ATOM 1413 O O . ASP A 1 193 ? 14.255 5.231 -19.179 1.00 76.19 193 ASP A O 1
ATOM 1417 N N . THR A 1 194 ? 15.206 4.613 -21.107 1.00 73.88 194 THR A N 1
ATOM 1418 C CA . THR A 1 194 ? 15.113 5.935 -21.745 1.00 73.88 194 THR A CA 1
ATOM 1419 C C . THR A 1 194 ? 13.955 6.062 -22.731 1.00 73.88 194 THR A C 1
ATOM 1421 O O . THR A 1 194 ? 13.508 7.186 -22.995 1.00 73.88 194 THR A O 1
ATOM 1424 N N . VAL A 1 195 ? 13.436 4.944 -23.251 1.00 77.94 195 VAL A N 1
ATOM 1425 C CA . VAL A 1 195 ? 12.335 4.927 -24.220 1.00 77.94 195 VAL A CA 1
ATOM 1426 C C . VAL A 1 195 ? 11.275 3.898 -23.829 1.00 77.94 195 VAL A C 1
ATOM 1428 O O . VAL A 1 195 ? 11.522 2.696 -23.769 1.00 77.94 195 VAL A O 1
ATOM 1431 N N . ALA A 1 196 ? 10.042 4.366 -23.628 1.00 80.06 196 ALA A N 1
ATOM 1432 C CA . ALA A 1 196 ? 8.898 3.475 -23.463 1.00 80.06 196 ALA A CA 1
ATOM 143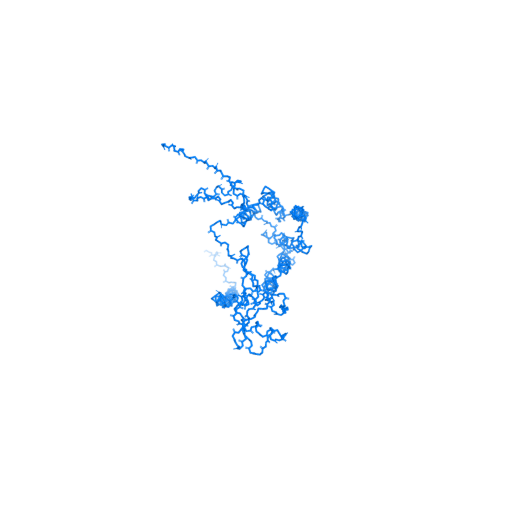3 C C . ALA A 1 196 ? 8.546 2.807 -24.806 1.00 80.06 196 ALA A C 1
ATOM 1435 O O . ALA A 1 196 ? 8.231 3.505 -25.771 1.00 80.06 196 ALA A O 1
ATOM 1436 N N . ARG A 1 197 ? 8.551 1.466 -24.859 1.00 80.38 197 ARG A N 1
ATOM 1437 C CA . ARG A 1 197 ? 8.246 0.696 -26.083 1.00 80.38 197 ARG A CA 1
ATOM 1438 C C . ARG A 1 197 ? 6.812 0.915 -26.584 1.00 80.38 197 ARG A C 1
ATOM 1440 O O . ARG A 1 197 ? 6.617 1.223 -27.752 1.00 80.38 197 ARG A O 1
ATOM 1447 N N . GLU A 1 198 ? 5.816 0.812 -25.699 1.00 86.94 198 GLU A N 1
ATOM 1448 C CA . GLU A 1 198 ? 4.387 0.928 -26.054 1.00 86.94 198 GLU A CA 1
ATOM 1449 C C . GLU A 1 198 ? 3.586 1.784 -25.044 1.00 86.94 198 GLU A C 1
ATOM 1451 O O . GLU A 1 198 ? 2.697 1.294 -24.342 1.00 86.94 198 GLU A O 1
ATOM 1456 N N . PRO A 1 199 ? 3.869 3.097 -24.945 1.00 82.94 199 PRO A N 1
ATOM 1457 C CA . PRO A 1 199 ? 3.280 3.974 -23.928 1.00 82.94 199 PRO A CA 1
ATOM 1458 C C . PRO A 1 199 ? 1.762 4.145 -24.071 1.00 82.94 199 PRO A C 1
ATOM 1460 O O . PRO A 1 199 ? 1.069 4.335 -23.074 1.00 82.94 199 PRO A O 1
ATOM 1463 N N . VAL A 1 200 ? 1.227 4.074 -25.294 1.00 84.31 200 VAL A N 1
ATOM 1464 C CA . VAL A 1 200 ? -0.215 4.238 -25.541 1.00 84.31 200 VAL A CA 1
ATOM 1465 C C . VAL A 1 200 ? -0.969 2.990 -25.092 1.00 84.31 200 VAL A C 1
ATOM 1467 O O . VAL A 1 200 ? -1.883 3.104 -24.288 1.00 84.31 200 VAL A O 1
ATOM 1470 N N . ALA A 1 201 ? -0.540 1.800 -25.524 1.00 87.31 201 ALA A N 1
ATOM 1471 C CA . ALA A 1 201 ? -1.191 0.547 -25.144 1.00 87.31 201 ALA A CA 1
ATOM 1472 C C . ALA A 1 201 ? -1.168 0.334 -23.621 1.00 87.31 201 ALA A C 1
ATOM 1474 O O . ALA A 1 201 ? -2.202 0.022 -23.031 1.00 87.31 201 ALA A O 1
ATOM 1475 N N . ALA A 1 202 ? -0.025 0.596 -22.972 1.00 87.44 202 ALA A N 1
ATOM 1476 C CA . ALA A 1 202 ? 0.112 0.476 -21.522 1.00 87.44 202 ALA A CA 1
ATOM 1477 C C . ALA A 1 202 ? -0.815 1.436 -20.755 1.00 87.44 202 ALA A C 1
ATOM 1479 O O . ALA A 1 202 ? -1.482 1.029 -19.802 1.00 87.44 202 ALA A O 1
ATOM 1480 N N . THR A 1 203 ? -0.897 2.702 -21.179 1.00 86.06 203 THR A N 1
ATOM 1481 C CA . THR A 1 203 ? -1.771 3.685 -20.518 1.00 86.06 203 THR A CA 1
ATOM 1482 C C . THR A 1 203 ? -3.243 3.404 -20.783 1.00 86.06 203 THR A C 1
ATOM 1484 O O . THR A 1 203 ? -4.035 3.423 -19.847 1.00 86.06 203 THR A O 1
ATOM 1487 N N . THR A 1 204 ? -3.628 3.051 -22.010 1.00 86.56 204 THR A N 1
ATOM 1488 C CA . THR A 1 204 ? -5.010 2.658 -22.307 1.00 86.56 204 THR A CA 1
ATOM 1489 C C . THR A 1 204 ? -5.429 1.439 -21.486 1.00 86.56 204 THR A C 1
ATOM 1491 O O . THR A 1 204 ? -6.467 1.494 -20.832 1.00 86.56 204 THR A O 1
ATOM 1494 N N . ALA A 1 205 ? -4.617 0.378 -21.433 1.00 90.94 205 ALA A N 1
ATOM 1495 C CA . ALA A 1 205 ? -4.927 -0.811 -20.640 1.00 90.94 205 ALA A CA 1
ATOM 1496 C C . ALA A 1 205 ? -5.073 -0.492 -19.140 1.00 90.94 205 ALA A C 1
ATOM 1498 O O . ALA A 1 205 ? -6.049 -0.905 -18.514 1.00 90.94 205 ALA A O 1
ATOM 1499 N N . GLY A 1 206 ? -4.149 0.294 -18.575 1.00 87.69 206 GLY A N 1
ATOM 1500 C CA . GLY A 1 206 ? -4.183 0.678 -17.162 1.00 87.69 206 GLY A CA 1
ATOM 1501 C C . GLY A 1 206 ? -5.403 1.526 -16.788 1.00 87.69 206 GLY A C 1
ATOM 1502 O O . GLY A 1 206 ? -6.051 1.260 -15.778 1.00 87.69 206 GLY A O 1
ATOM 1503 N N . PHE A 1 207 ? -5.765 2.514 -17.611 1.00 86.00 207 PHE A N 1
ATOM 1504 C CA . PHE A 1 207 ? -6.916 3.380 -17.332 1.00 86.00 207 PHE A CA 1
ATOM 1505 C C . PHE A 1 207 ? -8.260 2.707 -17.615 1.00 86.00 207 PHE A C 1
ATOM 1507 O O . PHE A 1 207 ? -9.227 2.985 -16.908 1.00 86.00 207 PHE A O 1
ATOM 1514 N N . VAL A 1 208 ? -8.327 1.784 -18.582 1.00 87.88 208 VAL A N 1
ATOM 1515 C CA . VAL A 1 208 ? -9.504 0.921 -18.767 1.00 87.88 208 VAL A CA 1
ATOM 1516 C C . VAL A 1 208 ? -9.703 0.039 -17.536 1.00 87.88 208 VAL A C 1
ATOM 1518 O O . VAL A 1 208 ? -10.812 -0.021 -17.009 1.00 87.88 208 VAL A O 1
ATOM 1521 N N . LEU A 1 209 ? -8.637 -0.585 -17.023 1.00 89.25 209 LEU A N 1
ATOM 1522 C CA . LEU A 1 209 ? -8.708 -1.369 -15.790 1.00 89.25 209 LEU A CA 1
ATOM 1523 C C . LEU A 1 209 ? -9.151 -0.507 -14.596 1.00 89.25 209 LEU A C 1
ATOM 1525 O O . LEU A 1 209 ? -10.043 -0.913 -13.856 1.00 89.25 209 LEU A O 1
ATOM 1529 N N . LEU A 1 210 ? -8.586 0.695 -14.435 1.00 86.38 210 LEU A N 1
ATOM 1530 C CA . LEU A 1 210 ? -8.969 1.632 -13.373 1.00 86.38 210 LEU A CA 1
ATOM 1531 C C . LEU A 1 210 ? -10.452 2.018 -13.453 1.00 86.38 210 LEU A C 1
ATOM 1533 O O . LEU A 1 210 ? -11.140 2.023 -12.431 1.00 86.38 210 LEU A O 1
ATOM 1537 N N . ALA A 1 211 ? -10.944 2.321 -14.657 1.00 83.88 211 ALA A N 1
ATOM 1538 C CA . ALA A 1 211 ? -12.344 2.644 -14.899 1.00 83.88 211 ALA A CA 1
ATOM 1539 C C . ALA A 1 211 ? -13.253 1.484 -14.487 1.00 83.88 211 ALA A C 1
ATOM 1541 O O . ALA A 1 211 ? -14.178 1.683 -13.707 1.00 83.88 211 ALA A O 1
ATOM 1542 N N . VAL A 1 212 ? -12.945 0.266 -14.947 1.00 86.19 212 VAL A N 1
ATOM 1543 C CA . VAL A 1 212 ? -13.716 -0.940 -14.620 1.00 86.19 212 VAL A CA 1
ATOM 1544 C C . VAL A 1 212 ? -13.730 -1.193 -13.114 1.00 86.19 212 VAL A C 1
ATOM 1546 O O . VAL A 1 212 ? -14.802 -1.389 -12.546 1.00 86.19 212 VAL A O 1
ATOM 1549 N N . LEU A 1 213 ? -12.571 -1.151 -12.450 1.00 86.38 213 LEU A N 1
ATOM 1550 C CA . LEU A 1 213 ? -12.477 -1.380 -11.006 1.00 86.38 213 LEU A CA 1
ATOM 1551 C C . LEU A 1 213 ? -13.247 -0.334 -10.205 1.00 86.38 213 LEU A C 1
ATOM 1553 O O . LEU A 1 213 ? -13.903 -0.675 -9.226 1.00 86.38 213 LEU A O 1
ATOM 1557 N N . THR A 1 214 ? -13.203 0.925 -10.632 1.00 81.88 214 THR A N 1
ATOM 1558 C CA . THR A 1 214 ? -13.903 2.001 -9.932 1.00 81.88 214 THR A CA 1
ATOM 1559 C C . THR A 1 214 ? -15.415 1.886 -10.113 1.00 81.88 214 THR A C 1
ATOM 1561 O O . THR A 1 214 ? -16.162 2.007 -9.146 1.00 81.88 214 THR A O 1
ATOM 1564 N N . THR A 1 215 ? -15.881 1.551 -11.317 1.00 80.12 215 THR A N 1
ATOM 1565 C CA . THR A 1 215 ? -17.298 1.265 -11.573 1.00 80.12 215 THR A CA 1
ATOM 1566 C C . THR A 1 215 ? -17.782 0.063 -10.763 1.00 80.12 215 THR A C 1
ATOM 1568 O O . THR A 1 215 ? -18.861 0.117 -10.178 1.00 80.12 215 THR A O 1
ATOM 1571 N N . LEU A 1 216 ? -16.976 -0.999 -10.658 1.00 82.88 216 LEU A N 1
ATOM 1572 C CA . LEU A 1 216 ? -17.284 -2.149 -9.802 1.00 82.88 216 LEU A CA 1
ATOM 1573 C C . LEU A 1 216 ? -17.338 -1.770 -8.316 1.00 82.88 216 LEU A C 1
ATOM 1575 O O . LEU A 1 216 ? -18.230 -2.232 -7.609 1.00 82.88 216 LEU A O 1
ATOM 1579 N N . ALA A 1 217 ? -16.423 -0.918 -7.849 1.00 81.38 217 ALA A N 1
ATOM 1580 C CA . ALA A 1 217 ? -16.386 -0.474 -6.460 1.00 81.38 217 ALA A CA 1
ATOM 1581 C C . ALA A 1 217 ? -17.630 0.342 -6.066 1.00 81.38 217 ALA A C 1
ATOM 1583 O O . ALA A 1 217 ? -18.150 0.150 -4.971 1.00 81.38 217 ALA A O 1
ATOM 1584 N N . PHE A 1 218 ? -18.127 1.216 -6.950 1.00 75.44 218 PHE A N 1
ATOM 1585 C CA . PHE A 1 218 ? -19.294 2.061 -6.663 1.00 75.44 218 PHE A CA 1
ATOM 1586 C C . PHE A 1 218 ? -20.641 1.381 -6.916 1.00 75.44 218 PHE A C 1
ATOM 1588 O O . PHE A 1 218 ? -21.599 1.654 -6.198 1.00 75.44 218 PHE A O 1
ATOM 1595 N N . ASN A 1 219 ? -20.734 0.496 -7.909 1.00 77.56 219 ASN A N 1
ATOM 1596 C CA . ASN A 1 219 ? -21.982 -0.217 -8.185 1.00 77.56 219 ASN A CA 1
ATOM 1597 C C . ASN A 1 219 ? -22.179 -1.424 -7.256 1.00 77.56 219 ASN A C 1
ATOM 1599 O O . ASN A 1 219 ? -23.314 -1.844 -7.027 1.00 77.56 219 ASN A O 1
ATOM 1603 N N . GLY A 1 220 ? -21.086 -1.961 -6.706 1.00 70.06 220 GLY A N 1
ATOM 1604 C CA . GLY A 1 220 ? -21.102 -3.117 -5.821 1.00 70.06 220 GLY A CA 1
ATOM 1605 C C . GLY A 1 220 ? -21.667 -4.378 -6.483 1.00 70.06 220 GLY A C 1
ATOM 1606 O O . GLY A 1 220 ? -22.018 -4.416 -7.663 1.00 70.06 220 GLY A O 1
ATOM 1607 N N . VAL A 1 221 ? -21.755 -5.448 -5.698 1.00 76.44 221 VAL A N 1
ATOM 1608 C CA . VAL A 1 221 ? -22.475 -6.665 -6.079 1.00 76.44 221 VAL A CA 1
ATOM 1609 C C . VAL A 1 221 ? -23.751 -6.705 -5.250 1.00 76.44 221 VAL A C 1
ATOM 1611 O O . VAL A 1 221 ? -23.706 -6.943 -4.046 1.00 76.44 221 VAL A O 1
ATOM 1614 N N . SER A 1 222 ? -24.897 -6.481 -5.893 1.00 68.88 222 SER A N 1
ATOM 1615 C CA . SER A 1 222 ? -26.209 -6.383 -5.233 1.00 68.88 222 SER A CA 1
ATOM 1616 C C . SER A 1 222 ? -26.701 -7.688 -4.591 1.00 68.88 222 SER A C 1
ATOM 1618 O O . SER A 1 222 ? -27.742 -7.700 -3.940 1.00 68.88 222 SER A O 1
ATOM 1620 N N . THR A 1 223 ? -25.973 -8.793 -4.763 1.00 77.44 223 THR A N 1
ATOM 1621 C CA . THR A 1 223 ? -26.326 -10.114 -4.227 1.00 77.44 223 THR A CA 1
ATOM 1622 C C . THR A 1 223 ? -25.638 -10.449 -2.904 1.00 77.44 223 THR A C 1
ATOM 1624 O O . THR A 1 223 ? -25.878 -11.529 -2.368 1.00 77.44 223 THR A O 1
ATOM 1627 N N . LEU A 1 224 ? -24.760 -9.584 -2.389 1.00 70.69 224 LEU A N 1
ATOM 1628 C CA . LEU A 1 224 ? -24.071 -9.810 -1.120 1.00 70.69 224 LEU A CA 1
ATOM 1629 C C . LEU A 1 224 ? -24.753 -9.007 -0.014 1.00 70.69 224 LEU A C 1
ATOM 1631 O O . LEU A 1 224 ? -24.924 -7.797 -0.139 1.00 70.69 224 LEU A O 1
ATOM 1635 N N . ASN A 1 225 ? -25.111 -9.674 1.085 1.00 70.31 225 ASN A N 1
ATOM 1636 C CA . ASN A 1 225 ? -25.515 -8.961 2.291 1.00 70.31 225 ASN A CA 1
ATOM 1637 C C . ASN A 1 225 ? -24.302 -8.178 2.812 1.00 70.31 225 ASN A C 1
ATOM 1639 O O . ASN A 1 225 ? -23.255 -8.796 3.038 1.00 70.31 225 ASN A O 1
ATOM 1643 N N . PRO A 1 226 ? -24.413 -6.851 3.007 1.00 64.25 226 PRO A N 1
ATOM 1644 C CA . PRO A 1 226 ? -23.337 -6.101 3.626 1.00 64.25 226 PRO A CA 1
ATOM 1645 C C . PRO A 1 226 ? -23.111 -6.660 5.038 1.00 64.25 226 PRO A C 1
ATOM 1647 O O . PRO A 1 226 ? -24.087 -6.905 5.758 1.00 64.25 226 PRO A O 1
ATOM 1650 N N . PRO A 1 227 ? -21.854 -6.902 5.447 1.00 61.22 227 PRO A N 1
ATOM 1651 C CA . PRO A 1 227 ? -21.580 -7.250 6.830 1.00 61.22 227 PRO A CA 1
ATOM 1652 C C . PRO A 1 227 ? -22.080 -6.105 7.724 1.00 61.22 227 PRO A C 1
ATOM 1654 O O . PRO A 1 227 ? -21.889 -4.939 7.361 1.00 61.22 227 PRO A O 1
ATOM 1657 N N . PRO A 1 228 ? -22.735 -6.399 8.861 1.00 59.78 228 PRO A N 1
ATOM 1658 C CA . PRO A 1 228 ? -23.185 -5.358 9.771 1.00 59.78 228 PRO A CA 1
ATOM 1659 C C . PRO A 1 228 ? -21.972 -4.527 10.210 1.00 59.78 228 PRO A C 1
ATOM 1661 O O . PRO A 1 228 ? -20.987 -5.113 10.674 1.00 59.78 228 PRO A O 1
ATOM 1664 N N . PRO A 1 229 ? -21.981 -3.193 10.040 1.00 58.28 229 PRO A N 1
ATOM 1665 C CA . PRO A 1 229 ? -20.911 -2.353 10.552 1.00 58.28 229 PRO A CA 1
ATOM 1666 C C . PRO A 1 229 ? -20.721 -2.575 12.060 1.00 58.28 229 PRO A C 1
ATOM 1668 O O . PRO A 1 229 ? -21.554 -2.220 12.891 1.00 58.28 229 PRO A O 1
ATOM 1671 N N . GLY A 1 230 ? -19.606 -3.198 12.431 1.00 61.28 230 GLY A N 1
ATOM 1672 C CA . GLY A 1 230 ? -19.210 -3.337 13.826 1.00 61.28 230 GLY A CA 1
ATOM 1673 C C . GLY A 1 230 ? -18.557 -2.048 14.306 1.00 61.28 230 GLY A C 1
ATOM 1674 O O . GLY A 1 230 ? -17.669 -1.518 13.636 1.00 61.28 230 GLY A O 1
ATOM 1675 N N . THR A 1 231 ? -18.945 -1.539 15.474 1.00 69.75 231 THR A N 1
ATOM 1676 C CA . THR A 1 231 ? -18.115 -0.525 16.134 1.00 69.75 231 THR A CA 1
ATOM 1677 C C . THR A 1 231 ? -16.860 -1.185 16.716 1.00 69.75 231 THR A C 1
ATOM 1679 O O . THR A 1 231 ? -16.915 -2.362 17.093 1.00 69.75 231 THR A O 1
ATOM 1682 N N . PRO A 1 232 ? -15.728 -0.464 16.841 1.00 71.25 232 PRO A N 1
ATOM 1683 C CA . PRO A 1 232 ? -14.509 -0.995 17.469 1.00 71.25 232 PRO A CA 1
ATOM 1684 C C . PRO A 1 232 ? -14.760 -1.598 18.859 1.00 71.25 232 PRO A C 1
ATOM 1686 O O . PRO A 1 232 ? -14.131 -2.577 19.254 1.00 71.25 232 PRO A O 1
ATOM 1689 N N . ASP A 1 233 ? -15.746 -1.053 19.571 1.00 74.38 233 ASP A N 1
ATOM 1690 C CA . ASP A 1 233 ? -16.102 -1.460 20.926 1.00 74.38 233 ASP A CA 1
ATOM 1691 C C . ASP A 1 233 ? -16.791 -2.828 20.981 1.00 74.38 233 ASP A C 1
ATOM 1693 O O . ASP A 1 233 ? -16.777 -3.460 22.031 1.00 74.38 233 ASP A O 1
ATOM 1697 N N . SER A 1 234 ? -17.342 -3.333 19.869 1.00 74.50 234 SER A N 1
ATOM 1698 C CA . SER A 1 234 ? -17.961 -4.671 19.803 1.00 74.50 234 SER A CA 1
ATOM 1699 C C . SER A 1 234 ? -17.014 -5.798 20.246 1.00 74.50 234 SER A C 1
ATOM 1701 O O . SER A 1 234 ? -17.459 -6.816 20.778 1.00 74.50 234 SER A O 1
ATOM 1703 N N . VAL A 1 235 ? -15.704 -5.575 20.119 1.00 79.19 235 VAL A N 1
ATOM 1704 C CA . VAL A 1 235 ? -14.640 -6.493 20.540 1.00 79.19 235 VAL A CA 1
ATOM 1705 C C . VAL A 1 235 ? -14.548 -6.623 22.067 1.00 79.19 235 VAL A C 1
ATOM 1707 O O . VAL A 1 235 ? -14.112 -7.659 22.566 1.00 79.19 235 VAL A O 1
ATOM 1710 N N . LEU A 1 236 ? -15.024 -5.638 22.843 1.00 82.12 236 LEU A N 1
ATOM 1711 C CA . LEU A 1 236 ? -15.000 -5.681 24.315 1.00 82.12 236 LEU A CA 1
ATOM 1712 C C . LEU A 1 236 ? -15.766 -6.878 24.893 1.00 82.12 236 LEU A C 1
ATOM 1714 O O . LEU A 1 236 ? -15.413 -7.374 25.964 1.00 82.12 236 LEU A O 1
ATOM 1718 N N . VAL A 1 237 ? -16.748 -7.395 24.148 1.00 82.06 237 VAL A N 1
ATOM 1719 C CA . VAL A 1 237 ? -17.484 -8.628 24.469 1.00 82.06 237 VAL A CA 1
ATOM 1720 C C . VAL A 1 237 ? -16.540 -9.819 24.646 1.00 82.06 237 VAL A C 1
ATOM 1722 O O . VAL A 1 237 ? -16.772 -10.670 25.500 1.00 82.06 237 VAL A O 1
ATOM 1725 N N . GLN A 1 238 ? -15.474 -9.880 23.849 1.00 82.44 238 GLN A N 1
ATOM 1726 C CA . GLN A 1 238 ? -14.531 -10.998 23.830 1.00 82.44 238 GLN A CA 1
ATOM 1727 C C . GLN A 1 238 ? -13.464 -10.877 24.934 1.00 82.44 238 GLN A C 1
ATOM 1729 O O . GLN A 1 238 ? -12.797 -11.858 25.257 1.00 82.44 238 GLN A O 1
ATOM 1734 N N . ILE A 1 239 ? -13.320 -9.700 25.563 1.00 85.50 239 ILE A N 1
ATOM 1735 C CA . ILE A 1 239 ? -12.295 -9.412 26.582 1.00 85.50 239 ILE A CA 1
ATOM 1736 C C . ILE A 1 239 ? -12.883 -8.906 27.919 1.00 85.50 239 ILE A C 1
ATOM 1738 O O . ILE A 1 239 ? -12.448 -7.874 28.443 1.00 85.50 239 ILE A O 1
ATOM 1742 N N . PRO A 1 240 ? -13.801 -9.656 28.565 1.00 85.75 240 PRO A N 1
ATOM 1743 C CA . PRO A 1 240 ? -14.514 -9.198 29.766 1.00 85.75 240 PRO A CA 1
ATOM 1744 C C . PRO A 1 240 ? -13.578 -8.877 30.940 1.00 85.75 240 PRO A C 1
ATOM 1746 O O . PRO A 1 240 ? -13.798 -7.923 31.682 1.00 85.75 240 PRO A O 1
ATOM 1749 N N . ARG A 1 241 ? -12.460 -9.604 31.064 1.00 87.56 241 ARG A N 1
ATOM 1750 C CA . ARG A 1 241 ? -11.458 -9.367 32.118 1.00 87.56 241 ARG A CA 1
ATOM 1751 C C . ARG A 1 241 ? -10.782 -8.000 32.013 1.00 87.56 241 ARG A C 1
ATOM 1753 O O . ARG A 1 241 ? -10.365 -7.455 33.033 1.00 87.56 241 ARG A O 1
ATOM 1760 N N . LYS A 1 242 ? -10.626 -7.458 30.798 1.00 87.62 242 LYS A N 1
ATOM 1761 C CA . LYS A 1 242 ? -10.076 -6.109 30.611 1.00 87.62 242 LYS A CA 1
ATOM 1762 C C . LYS A 1 242 ? -11.073 -5.077 31.126 1.00 87.62 242 LYS A C 1
ATOM 1764 O O . LYS A 1 242 ? -10.684 -4.202 31.893 1.00 87.62 242 LYS A O 1
ATOM 1769 N N . VAL A 1 243 ? -12.346 -5.239 30.766 1.00 87.00 243 VAL A N 1
ATOM 1770 C CA . VAL A 1 243 ? -13.442 -4.362 31.199 1.00 87.00 243 VAL A CA 1
ATOM 1771 C C . VAL A 1 243 ? -13.552 -4.338 32.722 1.00 87.00 243 VAL A C 1
ATOM 1773 O O . VAL A 1 243 ? -13.512 -3.267 33.320 1.00 87.00 243 VAL A O 1
ATOM 1776 N N . GLU A 1 244 ? -13.564 -5.507 33.366 1.00 89.06 244 GLU A N 1
ATOM 1777 C CA . GLU A 1 244 ? -13.583 -5.611 34.831 1.00 89.06 244 GLU A CA 1
ATOM 1778 C C . GLU A 1 244 ? -12.382 -4.924 35.485 1.00 89.06 244 GLU A C 1
ATOM 1780 O O . GLU A 1 244 ? -12.543 -4.200 36.467 1.00 89.06 244 GLU A O 1
ATOM 1785 N N . ARG A 1 245 ? -11.174 -5.136 34.949 1.00 89.94 245 ARG A N 1
ATOM 1786 C CA . ARG A 1 245 ? -9.946 -4.547 35.495 1.00 89.94 245 ARG A CA 1
ATOM 1787 C C . ARG A 1 245 ? -9.973 -3.022 35.423 1.00 89.94 245 ARG A C 1
ATOM 1789 O O . ARG A 1 245 ? -9.669 -2.378 36.423 1.00 89.94 245 ARG A O 1
ATOM 1796 N N . VAL A 1 246 ? -10.328 -2.464 34.265 1.00 88.69 246 VAL A N 1
ATOM 1797 C CA . VAL A 1 246 ? -10.352 -1.011 34.040 1.00 88.69 246 VAL A CA 1
ATOM 1798 C C . VAL A 1 246 ? -11.441 -0.365 34.893 1.00 88.69 246 VAL A C 1
ATOM 1800 O O . VAL A 1 246 ? -11.153 0.541 35.668 1.00 88.69 246 VAL A O 1
ATOM 1803 N N . LEU A 1 247 ? -12.673 -0.876 34.847 1.00 88.69 247 LEU A N 1
ATOM 1804 C CA . LEU A 1 247 ? -13.778 -0.306 35.624 1.00 88.69 247 LEU A CA 1
ATOM 1805 C C . LEU A 1 247 ? -13.526 -0.388 37.138 1.00 88.69 247 LEU A C 1
ATOM 1807 O O . LEU A 1 247 ? -13.852 0.540 37.876 1.00 88.69 247 LEU A O 1
ATOM 1811 N N . ARG A 1 248 ? -12.877 -1.457 37.611 1.00 89.69 248 ARG A N 1
ATOM 1812 C CA . ARG A 1 248 ? -12.455 -1.580 39.013 1.00 89.69 248 ARG A CA 1
ATOM 1813 C C . ARG A 1 248 ? -11.342 -0.597 39.380 1.00 89.69 248 ARG A C 1
ATOM 1815 O O . ARG A 1 248 ? -11.358 -0.065 40.486 1.00 89.69 248 ARG A O 1
ATOM 1822 N N . GLY A 1 249 ? -10.403 -0.331 38.470 1.00 87.69 249 GLY A N 1
ATOM 1823 C CA . GLY A 1 249 ? -9.343 0.666 38.662 1.00 87.69 249 GLY A CA 1
ATOM 1824 C C . GLY A 1 249 ? -9.886 2.080 38.887 1.00 87.69 249 GLY A C 1
ATOM 1825 O O . GLY A 1 249 ? -9.376 2.803 39.737 1.00 87.69 249 GLY A O 1
ATOM 1826 N N . TYR A 1 250 ? -10.981 2.427 38.206 1.00 87.81 250 TYR A N 1
ATOM 1827 C CA . TYR A 1 250 ? -11.683 3.709 38.348 1.00 87.81 250 TYR A CA 1
ATOM 1828 C C . TYR A 1 250 ? -12.782 3.709 39.427 1.00 87.81 250 TYR A C 1
ATOM 1830 O O . TYR A 1 250 ? -13.582 4.637 39.482 1.00 87.81 250 TYR A O 1
ATOM 1838 N N . GLN A 1 251 ? -12.839 2.685 40.289 1.00 87.31 251 GLN A N 1
ATOM 1839 C CA . GLN A 1 251 ? -13.842 2.549 41.361 1.00 87.31 251 GLN A CA 1
ATOM 1840 C C . GLN A 1 251 ? -15.307 2.529 40.872 1.00 87.31 251 GLN A C 1
ATOM 1842 O O . GLN A 1 251 ? -16.230 2.771 41.646 1.00 87.31 251 GLN A O 1
ATOM 1847 N N . LEU A 1 252 ? -15.537 2.186 39.601 1.00 85.25 252 LEU A N 1
ATOM 1848 C CA . LEU A 1 252 ? -16.875 2.058 39.008 1.00 85.25 252 LEU A CA 1
ATOM 1849 C C . LEU A 1 252 ? -17.529 0.699 39.311 1.00 85.25 252 LEU A C 1
ATOM 1851 O O . LEU A 1 252 ? -18.742 0.539 39.164 1.00 85.25 252 LEU A O 1
ATOM 1855 N N . ILE A 1 253 ? -16.729 -0.288 39.723 1.00 86.19 253 ILE A N 1
ATOM 1856 C CA . ILE A 1 253 ? -17.151 -1.645 40.094 1.00 86.19 253 ILE A CA 1
ATOM 1857 C C . ILE A 1 253 ? -16.513 -2.025 41.438 1.00 86.19 253 ILE A C 1
ATOM 1859 O O . ILE A 1 253 ? -15.324 -1.777 41.658 1.00 86.19 253 ILE A O 1
ATOM 1863 N N . GLN A 1 254 ? -17.292 -2.647 42.325 1.00 84.75 254 GLN A N 1
ATOM 1864 C CA . GLN A 1 254 ? -16.845 -3.151 43.627 1.00 84.75 254 GLN A CA 1
ATOM 1865 C C . GLN A 1 254 ? -16.127 -4.510 43.513 1.00 84.75 254 GLN A C 1
ATOM 1867 O O . GLN A 1 254 ? -16.006 -5.101 42.439 1.00 84.75 254 GLN A O 1
ATOM 1872 N N . LYS A 1 255 ? -15.554 -5.018 44.613 1.00 82.00 255 LYS A N 1
ATOM 1873 C CA . LYS A 1 255 ? -14.665 -6.196 44.547 1.00 82.00 255 LYS A CA 1
ATOM 1874 C C . LYS A 1 255 ? -15.408 -7.489 44.168 1.00 82.00 255 LYS A C 1
ATOM 1876 O O . LYS A 1 255 ? -14.814 -8.381 43.557 1.00 82.00 255 LYS A O 1
ATOM 1881 N N . ASP A 1 256 ? -16.672 -7.553 44.533 1.00 83.44 256 ASP A N 1
ATOM 1882 C CA . ASP A 1 256 ? -17.643 -8.636 44.412 1.00 83.44 256 ASP A CA 1
ATOM 1883 C C . ASP A 1 256 ? -18.509 -8.562 43.144 1.00 83.44 256 ASP A C 1
ATOM 1885 O O . ASP A 1 256 ? -19.069 -9.573 42.720 1.00 83.44 256 ASP A O 1
ATOM 1889 N N . GLU A 1 257 ? -18.544 -7.405 42.490 1.00 85.19 257 GLU A N 1
ATOM 1890 C CA . GLU A 1 257 ? -19.262 -7.190 41.238 1.00 85.19 257 GLU A CA 1
ATOM 1891 C C . GLU A 1 257 ? -18.480 -7.720 40.015 1.00 85.19 257 GLU A C 1
ATOM 1893 O O . GLU A 1 257 ? -17.255 -7.555 39.908 1.00 85.19 257 GLU A O 1
ATOM 1898 N N . LYS A 1 258 ? -19.200 -8.357 39.078 1.00 86.50 258 LYS A N 1
ATOM 1899 C CA . LYS A 1 258 ? -18.663 -8.953 37.837 1.00 86.50 258 LYS A CA 1
ATOM 1900 C C . LYS A 1 258 ? -19.434 -8.502 36.603 1.00 86.50 258 LYS A C 1
ATOM 1902 O O . LYS A 1 258 ? -20.620 -8.192 36.695 1.00 86.50 258 LYS A O 1
ATOM 1907 N N . VAL A 1 259 ? -18.778 -8.508 35.444 1.00 86.00 259 VAL A N 1
ATOM 1908 C CA . VAL A 1 259 ? -19.433 -8.193 34.166 1.00 86.00 259 VAL A CA 1
ATOM 1909 C C . VAL A 1 259 ? -20.209 -9.421 33.687 1.00 86.00 259 VAL A C 1
ATOM 1911 O O . VAL A 1 259 ? -19.629 -10.483 33.475 1.00 86.00 259 VAL A O 1
ATOM 1914 N N . GLU A 1 260 ? -21.526 -9.283 33.534 1.00 85.06 260 GLU A N 1
ATOM 1915 C CA . GLU A 1 260 ? -22.414 -10.357 33.063 1.00 85.06 260 GLU A CA 1
ATOM 1916 C C . GLU A 1 260 ? -22.617 -10.292 31.546 1.00 85.06 260 GLU A C 1
ATOM 1918 O O . GLU A 1 260 ? -22.685 -11.325 30.882 1.00 85.06 260 GLU A O 1
ATOM 1923 N N . GLY A 1 261 ? -22.659 -9.085 30.978 1.00 83.94 261 GLY A N 1
ATOM 1924 C CA . GLY A 1 261 ? -22.873 -8.907 29.550 1.00 83.94 261 GLY A CA 1
ATOM 1925 C C . GLY A 1 261 ? -22.775 -7.459 29.091 1.00 83.94 261 GLY A C 1
ATOM 1926 O O . GLY A 1 261 ? -22.428 -6.555 29.849 1.00 83.94 261 GLY A O 1
ATOM 1927 N N . PHE A 1 262 ? -23.086 -7.256 27.816 1.00 84.75 262 PHE A N 1
ATOM 1928 C CA . PHE A 1 262 ? -23.076 -5.955 27.160 1.00 84.75 262 PHE A CA 1
ATOM 1929 C C . PHE A 1 262 ? -24.405 -5.769 26.443 1.00 84.75 262 PHE A C 1
ATOM 1931 O O . PHE A 1 262 ? -24.776 -6.622 25.629 1.00 84.75 262 PHE A O 1
ATOM 1938 N N . ASN A 1 263 ? -25.087 -4.657 26.708 1.00 83.19 263 ASN A N 1
ATOM 1939 C CA . ASN A 1 263 ? -26.251 -4.280 25.921 1.00 83.19 263 ASN A CA 1
ATOM 1940 C C . ASN A 1 263 ? -25.781 -3.681 24.600 1.00 83.19 263 ASN A C 1
ATOM 1942 O O . ASN A 1 263 ? -24.881 -2.835 24.549 1.00 83.19 263 ASN A O 1
ATOM 1946 N N . ARG A 1 264 ? -26.372 -4.176 23.514 1.00 78.88 264 ARG A N 1
ATOM 1947 C CA . ARG A 1 264 ? -26.045 -3.776 22.149 1.00 78.88 264 ARG A CA 1
ATOM 1948 C C . ARG A 1 264 ? -27.254 -3.098 21.540 1.00 78.88 264 ARG A C 1
ATOM 1950 O O . ARG A 1 264 ? -28.347 -3.655 21.584 1.00 78.88 264 ARG A O 1
ATOM 1957 N N . VAL A 1 265 ? -27.027 -1.959 20.906 1.00 71.50 265 VAL A N 1
ATOM 1958 C CA . VAL A 1 265 ? -28.026 -1.309 20.064 1.00 71.50 265 VAL A CA 1
ATOM 1959 C C . VAL A 1 265 ? -27.663 -1.599 18.619 1.00 71.50 265 VAL A C 1
ATOM 1961 O O . VAL A 1 265 ? -26.547 -1.319 18.176 1.00 71.50 265 VAL A O 1
ATOM 1964 N N . SER A 1 266 ? -28.612 -2.194 17.900 1.00 65.25 266 SER A N 1
ATOM 1965 C CA . SER A 1 266 ? -28.580 -2.288 16.443 1.00 65.25 266 SER A CA 1
ATOM 1966 C C . SER A 1 266 ? -29.484 -1.203 15.874 1.00 65.25 266 SER A C 1
ATOM 1968 O O . SER A 1 266 ? -30.702 -1.358 15.868 1.00 65.25 266 SER A O 1
ATOM 1970 N N . GLY A 1 267 ? -28.881 -0.116 15.402 1.00 57.22 267 GLY A N 1
ATOM 1971 C CA . GLY A 1 267 ? -29.541 0.929 14.616 1.00 57.22 267 GLY A CA 1
ATOM 1972 C C . GLY A 1 267 ? -28.792 1.106 13.297 1.00 57.22 267 GLY A C 1
ATOM 1973 O O . GLY A 1 267 ? -27.567 1.009 13.283 1.00 57.22 267 GLY A O 1
ATOM 1974 N N . ASP A 1 268 ? -29.508 1.283 12.185 1.00 54.59 268 ASP A N 1
ATOM 1975 C CA . ASP A 1 268 ? -28.933 1.499 10.843 1.00 54.59 268 ASP A CA 1
ATOM 1976 C C . ASP A 1 268 ? -27.856 0.475 10.423 1.00 54.59 268 ASP A C 1
ATOM 1978 O O . ASP A 1 268 ? -26.865 0.795 9.770 1.00 54.59 268 ASP A O 1
ATOM 1982 N N . GLY A 1 269 ? -28.025 -0.788 10.832 1.00 56.91 269 GLY A N 1
ATOM 1983 C CA . GLY A 1 269 ? -27.081 -1.874 10.544 1.00 56.91 269 GLY A CA 1
ATOM 1984 C C . GLY A 1 269 ? -25.801 -1.860 11.389 1.00 56.91 269 GLY A C 1
ATOM 1985 O O . GLY A 1 269 ? -25.033 -2.817 11.319 1.00 56.91 269 GLY A O 1
ATOM 1986 N N . VAL A 1 270 ? -25.580 -0.837 12.218 1.00 58.75 270 VAL A N 1
ATOM 1987 C CA . VAL A 1 270 ? -24.411 -0.722 13.095 1.00 58.75 270 VAL A CA 1
ATOM 1988 C C . VAL A 1 270 ? -24.696 -1.406 14.429 1.00 58.75 270 VAL A C 1
ATOM 1990 O O . VAL A 1 270 ? -25.645 -1.046 15.121 1.00 58.75 270 VAL A O 1
ATOM 1993 N N . THR A 1 271 ? -23.873 -2.380 14.827 1.00 65.62 271 THR A N 1
ATOM 1994 C CA . THR A 1 271 ? -23.923 -2.955 16.183 1.00 65.62 271 THR A CA 1
ATOM 1995 C C . THR A 1 271 ? -22.958 -2.197 17.087 1.00 65.62 271 THR A C 1
ATOM 1997 O O . THR A 1 271 ? -21.743 -2.406 17.009 1.00 65.62 271 THR A O 1
ATOM 2000 N N . ALA A 1 272 ? -23.493 -1.330 17.947 1.00 70.94 272 ALA A N 1
ATOM 2001 C CA . ALA A 1 272 ? -22.727 -0.600 18.952 1.00 70.94 272 ALA A CA 1
ATOM 2002 C C . ALA A 1 272 ? -23.040 -1.115 20.362 1.00 70.94 272 ALA A C 1
ATOM 2004 O O . ALA A 1 272 ? -24.169 -1.502 20.653 1.00 70.94 272 ALA A O 1
ATOM 2005 N N . ILE A 1 273 ? -22.043 -1.115 21.249 1.00 77.44 273 ILE A N 1
ATOM 2006 C CA . ILE A 1 273 ? -22.275 -1.345 22.680 1.00 77.44 273 ILE A CA 1
ATOM 2007 C C . ILE A 1 273 ? -22.741 -0.032 23.314 1.00 77.44 273 ILE A C 1
ATOM 2009 O O . ILE A 1 273 ? -22.090 0.993 23.110 1.00 77.44 273 ILE A O 1
ATOM 2013 N N . GLU A 1 274 ? -23.838 -0.083 24.071 1.00 80.81 274 GLU A N 1
ATOM 2014 C CA . GLU A 1 274 ? -24.453 1.069 24.752 1.00 80.81 274 GLU A CA 1
ATOM 2015 C C . GLU A 1 274 ? -24.165 1.068 26.261 1.00 80.81 274 GLU A C 1
ATOM 2017 O O . GLU A 1 274 ? -23.836 2.106 26.834 1.00 80.81 274 GLU A O 1
ATOM 2022 N N . SER A 1 275 ? -24.216 -0.098 26.911 1.00 80.81 275 SER A N 1
ATOM 2023 C CA . SER A 1 275 ? -23.926 -0.223 28.343 1.00 80.81 275 SER A CA 1
ATOM 2024 C C . SER A 1 275 ? -23.265 -1.560 28.692 1.00 80.81 275 SER A C 1
ATOM 2026 O O . SER A 1 275 ? -23.395 -2.563 27.979 1.00 80.81 275 SER A O 1
ATOM 2028 N N . VAL A 1 276 ? -22.520 -1.570 29.802 1.00 85.19 276 VAL A N 1
ATOM 2029 C CA . VAL A 1 276 ? -22.016 -2.803 30.429 1.00 85.19 276 VAL A CA 1
ATOM 2030 C C . VAL A 1 276 ? -22.963 -3.203 31.550 1.00 85.19 276 VAL A C 1
ATOM 2032 O O . VAL A 1 276 ? -23.219 -2.404 32.453 1.00 85.19 276 VAL A O 1
ATOM 2035 N N . VAL A 1 277 ? -23.438 -4.447 31.519 1.00 86.00 277 VAL A N 1
ATOM 2036 C CA . VAL A 1 277 ? -24.292 -5.023 32.561 1.00 86.00 277 VAL A CA 1
ATOM 2037 C C . VAL A 1 277 ? -23.408 -5.686 33.611 1.00 86.00 277 VAL A C 1
ATOM 2039 O O . VAL A 1 277 ? -22.628 -6.597 33.313 1.00 86.00 277 VAL A O 1
ATOM 2042 N N . ILE A 1 278 ? -23.524 -5.222 34.850 1.00 88.25 278 ILE A N 1
ATOM 2043 C CA . ILE A 1 278 ? -22.732 -5.680 35.991 1.00 88.25 278 ILE A CA 1
ATOM 2044 C C . ILE A 1 278 ? -23.655 -6.327 37.004 1.00 88.25 278 ILE A C 1
ATOM 2046 O O . ILE A 1 278 ? -24.683 -5.759 37.368 1.00 88.25 278 ILE A O 1
ATOM 2050 N N . LYS A 1 279 ? -23.259 -7.497 37.492 1.00 88.75 279 LYS A N 1
ATOM 2051 C CA . LYS A 1 279 ? -23.988 -8.262 38.496 1.00 88.75 279 LYS A CA 1
ATOM 2052 C C . LYS A 1 279 ? -23.252 -8.219 39.824 1.00 88.75 279 LYS A C 1
ATOM 2054 O O . LYS A 1 279 ? -22.053 -8.500 39.877 1.00 88.75 279 LYS A O 1
ATOM 2059 N N . ASN A 1 280 ? -23.978 -7.893 40.886 1.00 85.94 280 ASN A N 1
ATOM 2060 C CA . ASN A 1 280 ? -23.466 -7.936 42.251 1.00 85.94 280 ASN A CA 1
ATOM 2061 C C . ASN A 1 280 ? -23.573 -9.355 42.854 1.00 85.94 280 ASN A C 1
ATOM 2063 O O . ASN A 1 280 ? -24.283 -10.207 42.313 1.00 85.94 280 ASN A O 1
ATOM 2067 N N . ALA A 1 281 ? -22.901 -9.618 43.980 1.00 79.69 281 ALA A N 1
ATOM 2068 C CA . ALA A 1 281 ? -22.942 -10.900 44.693 1.00 79.69 281 ALA A CA 1
ATOM 2069 C C . ALA A 1 281 ? -24.369 -11.329 45.084 1.00 79.69 281 ALA A C 1
ATOM 2071 O O . ALA A 1 281 ? -24.680 -12.518 45.059 1.00 79.69 281 ALA A O 1
ATOM 2072 N N . ASP A 1 282 ? -25.253 -10.361 45.337 1.00 79.56 282 ASP A N 1
ATOM 2073 C CA . ASP A 1 282 ? -26.678 -10.573 45.633 1.00 79.56 282 ASP A CA 1
ATOM 2074 C C . ASP A 1 282 ? -27.532 -10.887 44.386 1.00 79.56 282 ASP A C 1
ATOM 2076 O O . ASP A 1 282 ? -28.757 -10.973 44.460 1.00 79.56 282 ASP A O 1
ATOM 2080 N N . GLY A 1 283 ? -26.914 -10.988 43.205 1.00 78.62 283 GLY A N 1
ATOM 2081 C CA . GLY A 1 283 ? -27.585 -11.277 41.937 1.00 78.62 283 GLY A CA 1
ATOM 2082 C C . GLY A 1 283 ? -28.308 -10.090 41.294 1.00 78.62 283 GLY A C 1
ATOM 2083 O O . GLY A 1 283 ? -28.837 -10.243 40.194 1.00 78.62 283 GLY A O 1
ATOM 2084 N N . LYS A 1 284 ? -28.314 -8.909 41.929 1.00 84.31 284 LYS A N 1
ATOM 2085 C CA . LYS A 1 284 ? -28.853 -7.670 41.344 1.00 84.31 284 LYS A CA 1
ATOM 2086 C C . LYS A 1 284 ? -27.935 -7.146 40.244 1.00 84.31 284 LYS A C 1
ATOM 2088 O O . LYS A 1 284 ? -26.720 -7.077 40.433 1.00 84.31 284 LYS A O 1
ATOM 2093 N N . THR A 1 285 ? -28.528 -6.737 39.129 1.00 86.69 285 THR A N 1
ATOM 2094 C CA . THR A 1 285 ? -27.820 -6.153 37.989 1.00 86.69 285 THR A CA 1
ATOM 2095 C C . THR A 1 285 ? -27.940 -4.634 37.984 1.00 86.69 285 THR A C 1
ATOM 2097 O O . THR A 1 285 ? -28.994 -4.082 38.300 1.00 86.69 285 THR A O 1
ATOM 2100 N N . ARG A 1 286 ? -26.861 -3.952 37.605 1.00 86.00 286 ARG A N 1
ATOM 2101 C CA . ARG A 1 286 ? -26.849 -2.522 37.285 1.00 86.00 286 ARG A CA 1
ATOM 2102 C C . ARG A 1 286 ? -26.107 -2.296 35.979 1.00 86.00 286 ARG A C 1
ATOM 2104 O O . ARG A 1 286 ? -25.229 -3.081 35.623 1.00 86.00 286 ARG A O 1
ATOM 2111 N N . GLU A 1 287 ? -26.428 -1.211 35.297 1.00 87.06 287 GLU A N 1
ATOM 2112 C CA . GLU A 1 287 ? -25.805 -0.872 34.022 1.00 87.06 287 GLU A CA 1
ATOM 2113 C C . GLU A 1 287 ? -24.899 0.345 34.163 1.00 87.06 287 GLU A C 1
ATOM 2115 O O . GLU A 1 287 ? -25.225 1.299 34.869 1.00 87.06 287 GLU A O 1
ATOM 2120 N N . ILE A 1 288 ? -23.756 0.305 33.482 1.00 83.81 288 ILE A N 1
ATOM 2121 C CA . ILE A 1 288 ? -22.884 1.467 33.311 1.00 83.81 288 ILE A CA 1
ATOM 2122 C C . ILE A 1 288 ? -22.947 1.883 31.849 1.00 83.81 288 ILE A C 1
ATOM 2124 O O . ILE A 1 288 ? -22.448 1.172 30.968 1.00 83.81 288 ILE A O 1
ATOM 2128 N N . ALA A 1 289 ? -23.566 3.039 31.620 1.00 85.38 289 ALA A N 1
ATOM 2129 C CA . ALA A 1 289 ? -23.688 3.653 30.308 1.00 85.38 289 ALA A CA 1
ATOM 2130 C C . ALA A 1 289 ? -22.313 4.043 29.746 1.00 85.38 289 ALA A C 1
ATOM 2132 O O . ALA A 1 289 ? -21.375 4.337 30.499 1.00 85.38 289 ALA A O 1
ATOM 2133 N N . LYS A 1 290 ? -22.195 4.026 28.419 1.00 83.12 290 LYS A N 1
ATOM 2134 C CA . LYS A 1 290 ? -20.943 4.277 27.701 1.00 83.12 290 LYS A CA 1
ATOM 2135 C C . LYS A 1 290 ? -20.323 5.642 27.995 1.00 83.12 290 LYS A C 1
ATOM 2137 O O . LYS A 1 290 ? -19.102 5.770 27.976 1.00 83.12 29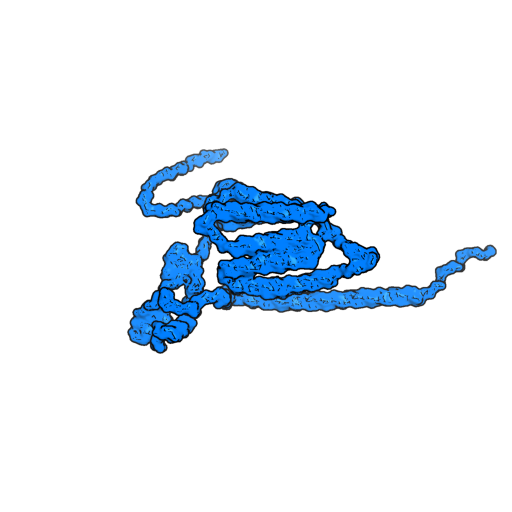0 LYS A O 1
ATOM 2142 N N . GLU A 1 291 ? -21.127 6.647 28.321 1.00 83.88 291 GLU A N 1
ATOM 2143 C CA . GLU A 1 291 ? -20.668 8.005 28.639 1.00 83.88 291 GLU A CA 1
ATOM 2144 C C . GLU A 1 291 ? -19.818 8.048 29.916 1.00 83.88 291 GLU A C 1
ATOM 2146 O O . GLU A 1 291 ? -18.981 8.932 30.075 1.00 83.88 291 GLU A O 1
ATOM 2151 N N . ALA A 1 292 ? -20.012 7.085 30.822 1.00 83.69 292 ALA A N 1
ATOM 2152 C CA . ALA A 1 292 ? -19.263 6.971 32.069 1.00 83.69 292 ALA A CA 1
ATOM 2153 C C . ALA A 1 292 ? -17.969 6.147 31.926 1.00 83.69 292 ALA A C 1
ATOM 2155 O O . ALA A 1 292 ? -17.291 5.881 32.922 1.00 83.69 292 ALA A O 1
ATOM 2156 N N . TRP A 1 293 ? -17.631 5.685 30.717 1.00 86.19 293 TRP A N 1
ATOM 2157 C CA . TRP A 1 293 ? -16.475 4.819 30.513 1.00 86.19 293 TRP A CA 1
ATOM 2158 C C . TRP A 1 293 ? -15.157 5.608 30.523 1.00 86.19 293 TRP A C 1
ATOM 2160 O O . TRP A 1 293 ? -15.041 6.628 29.842 1.00 86.19 293 TRP A O 1
ATOM 2170 N N . PRO A 1 294 ? -14.121 5.111 31.224 1.00 87.50 294 PRO A N 1
ATOM 2171 C CA . PRO A 1 294 ? -12.781 5.683 31.140 1.00 87.50 294 PRO A CA 1
ATOM 2172 C C . PRO A 1 294 ? -12.190 5.565 29.727 1.00 87.50 294 PRO A C 1
ATOM 2174 O O . PRO A 1 294 ? -12.435 4.578 29.030 1.00 87.50 294 PRO A O 1
ATOM 2177 N N . GLU A 1 295 ? -11.323 6.505 29.331 1.00 85.06 295 GLU A N 1
ATOM 2178 C CA . GLU A 1 295 ? -10.654 6.467 28.017 1.00 85.06 295 GLU A CA 1
ATOM 2179 C C . GLU A 1 295 ? -9.831 5.187 27.788 1.00 85.06 295 GLU A C 1
ATOM 2181 O O . GLU A 1 295 ? -9.735 4.713 26.658 1.00 85.06 295 GLU A O 1
ATOM 2186 N N . GLU A 1 296 ? -9.294 4.579 28.852 1.00 86.19 296 GLU A N 1
ATOM 2187 C CA . GLU A 1 296 ? -8.528 3.324 28.795 1.00 86.19 296 GLU A CA 1
ATOM 2188 C C . GLU A 1 296 ? -9.361 2.123 28.302 1.00 86.19 296 GLU A C 1
ATOM 2190 O O . GLU A 1 296 ? -8.816 1.131 27.805 1.00 86.19 296 GLU A O 1
ATOM 2195 N N . LEU A 1 297 ? -10.692 2.207 28.406 1.00 85.38 297 LEU A N 1
ATOM 2196 C CA . LEU A 1 297 ? -11.593 1.161 27.934 1.00 85.38 297 LEU A CA 1
ATOM 2197 C C . LEU A 1 297 ? -11.762 1.176 26.405 1.00 85.38 297 LEU A C 1
ATOM 2199 O O . LEU A 1 297 ? -12.199 0.175 25.836 1.00 85.38 297 LEU A O 1
ATOM 2203 N N . ARG A 1 298 ? -11.376 2.266 25.725 1.00 83.69 298 ARG A N 1
ATOM 2204 C CA . ARG A 1 298 ? -11.433 2.357 24.261 1.00 83.69 298 ARG A CA 1
ATOM 2205 C C . ARG A 1 298 ? -10.488 1.335 23.631 1.00 83.69 298 ARG A C 1
ATOM 2207 O O . ARG A 1 298 ? -9.313 1.230 23.991 1.00 83.69 298 ARG A O 1
ATOM 2214 N N . VAL A 1 299 ? -10.999 0.575 22.666 1.00 84.12 299 VAL A N 1
ATOM 2215 C CA . VAL A 1 299 ? -10.200 -0.421 21.946 1.00 84.12 299 VAL A CA 1
ATOM 2216 C C . VAL A 1 299 ? -9.256 0.298 20.982 1.00 84.12 299 VAL A C 1
ATOM 2218 O O . VAL A 1 299 ? -9.693 1.069 20.129 1.00 84.12 299 VAL A O 1
ATOM 2221 N N . ARG A 1 300 ? -7.947 0.059 21.123 1.00 86.50 300 ARG A N 1
ATOM 2222 C CA . ARG A 1 300 ? -6.929 0.588 20.201 1.00 86.50 300 ARG A CA 1
ATOM 2223 C C . ARG A 1 300 ? -6.893 -0.234 18.915 1.00 86.50 300 ARG A C 1
ATOM 2225 O O . ARG A 1 300 ? -7.168 -1.433 18.941 1.00 86.50 300 ARG A O 1
ATOM 2232 N N . ASN A 1 301 ? -6.482 0.376 17.804 1.00 88.44 301 ASN A N 1
ATOM 2233 C CA . ASN A 1 301 ? -6.468 -0.290 16.497 1.00 88.44 301 ASN A CA 1
ATOM 2234 C C . ASN A 1 301 ? -5.570 -1.544 16.497 1.00 88.44 301 ASN A C 1
ATOM 2236 O O . ASN A 1 301 ? -5.964 -2.594 15.994 1.00 88.44 301 ASN A O 1
ATOM 2240 N N . VAL A 1 302 ? -4.403 -1.455 17.147 1.00 89.19 302 VAL A N 1
ATOM 2241 C CA . VAL A 1 302 ? -3.458 -2.577 17.306 1.00 89.19 302 VAL A CA 1
ATOM 2242 C C . VAL A 1 302 ? -4.078 -3.743 18.085 1.00 89.19 302 VAL A C 1
ATOM 2244 O O . VAL A 1 302 ? -3.869 -4.905 17.747 1.00 89.19 302 VAL A O 1
ATOM 2247 N N . GLU A 1 303 ? -4.854 -3.438 19.126 1.00 87.00 303 GLU A N 1
ATOM 2248 C CA . GLU A 1 303 ? -5.500 -4.443 19.972 1.00 87.00 303 GLU A CA 1
ATOM 2249 C C . GLU A 1 303 ? -6.625 -5.158 19.220 1.00 87.00 303 GLU A C 1
ATOM 2251 O O . GLU A 1 303 ? -6.679 -6.386 19.224 1.00 87.00 303 GLU A O 1
ATOM 2256 N N . GLN A 1 304 ? -7.467 -4.398 18.513 1.00 85.81 304 GLN A N 1
ATOM 2257 C CA . GLN A 1 304 ? -8.526 -4.953 17.671 1.00 85.81 304 GLN A CA 1
ATOM 2258 C C . GLN A 1 304 ? -7.962 -5.872 16.584 1.00 85.81 304 GLN A C 1
ATOM 2260 O O . GLN A 1 304 ? -8.483 -6.966 16.371 1.00 85.81 304 GLN A O 1
ATOM 2265 N N . LEU A 1 305 ? -6.886 -5.455 15.912 1.00 88.56 305 LEU A N 1
ATOM 2266 C CA . LEU A 1 305 ? -6.259 -6.280 14.887 1.00 88.56 305 LEU A CA 1
ATOM 2267 C C . LEU A 1 305 ? -5.669 -7.565 15.477 1.00 88.56 305 LEU A C 1
ATOM 2269 O O . LEU A 1 305 ? -5.870 -8.635 14.910 1.00 88.56 305 LEU A O 1
ATOM 2273 N N . GLY A 1 306 ? -4.973 -7.478 16.614 1.00 88.44 306 GLY A N 1
ATOM 2274 C CA . GLY A 1 306 ? -4.404 -8.650 17.280 1.00 88.44 306 GLY A CA 1
ATOM 2275 C C . GLY A 1 306 ? -5.468 -9.679 17.665 1.00 88.44 306 GLY A C 1
ATOM 2276 O O . GLY A 1 306 ? -5.282 -10.871 17.424 1.00 88.44 306 GLY A O 1
ATOM 2277 N N . LEU A 1 307 ? -6.605 -9.221 18.197 1.00 87.12 307 LEU A N 1
ATOM 2278 C CA . LEU A 1 307 ? -7.731 -10.090 18.551 1.00 87.12 307 LEU A CA 1
ATOM 2279 C C . LEU A 1 307 ? -8.364 -10.734 17.311 1.00 87.12 307 LEU A C 1
ATOM 2281 O O . LEU A 1 307 ? -8.524 -11.950 17.289 1.00 87.12 307 LEU A O 1
ATOM 2285 N N . ASN A 1 308 ? -8.620 -9.964 16.248 1.00 86.75 308 ASN A N 1
ATOM 2286 C CA . ASN A 1 308 ? -9.156 -10.507 14.993 1.00 86.75 308 ASN A CA 1
ATOM 2287 C C . ASN A 1 308 ? -8.214 -11.518 14.322 1.00 86.75 308 ASN A C 1
ATOM 2289 O O . ASN A 1 308 ? -8.672 -12.515 13.762 1.00 86.75 308 ASN A O 1
ATOM 2293 N N . LEU A 1 309 ? -6.899 -11.278 14.357 1.00 89.75 309 LEU A N 1
ATOM 2294 C CA . LEU A 1 309 ? -5.919 -12.193 13.772 1.00 89.75 309 LEU A CA 1
ATOM 2295 C C . LEU A 1 309 ? -5.830 -13.507 14.554 1.00 89.75 309 LEU A C 1
ATOM 2297 O O . LEU A 1 309 ? -5.744 -14.568 13.945 1.00 89.75 309 LEU A O 1
ATOM 2301 N N . LEU A 1 310 ? -5.867 -13.452 15.886 1.00 90.31 310 LEU A N 1
ATOM 2302 C CA . LEU A 1 310 ? -5.758 -14.644 16.729 1.00 90.31 310 LEU A CA 1
ATOM 2303 C C . LEU A 1 310 ? -7.065 -15.438 16.822 1.00 90.31 310 LEU A C 1
ATOM 2305 O O . LEU A 1 310 ? -7.017 -16.662 16.913 1.00 90.31 310 LEU A O 1
ATOM 2309 N N . GLN A 1 311 ? -8.213 -14.760 16.820 1.00 87.25 311 GLN A N 1
ATOM 2310 C CA . GLN A 1 311 ? -9.511 -15.403 16.994 1.00 87.25 311 GLN A CA 1
ATOM 2311 C C . GLN A 1 311 ? -10.090 -15.902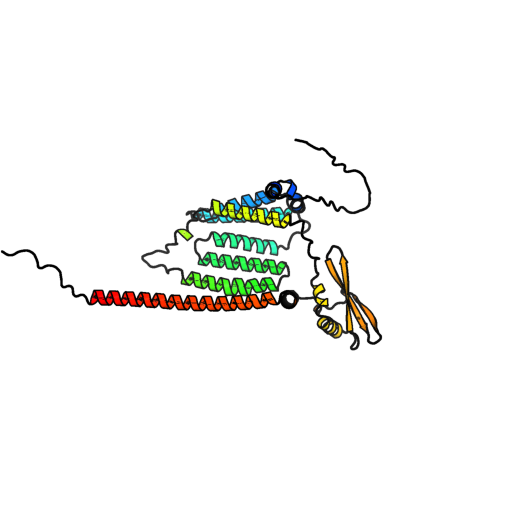 15.670 1.00 87.25 311 GLN A C 1
ATOM 2313 O O . GLN A 1 311 ? -10.435 -17.077 15.558 1.00 87.25 311 GLN A O 1
ATOM 2318 N N . ASP A 1 312 ? -10.183 -15.022 14.673 1.00 86.25 312 ASP A N 1
ATOM 2319 C CA . ASP A 1 312 ? -10.912 -15.323 13.439 1.00 86.25 312 ASP A CA 1
ATOM 2320 C C . ASP A 1 312 ? -9.980 -15.865 12.343 1.00 86.25 312 ASP A C 1
ATOM 2322 O O . ASP A 1 312 ? -10.420 -16.602 11.461 1.00 86.25 312 ASP A O 1
ATOM 2326 N N . HIS A 1 313 ? -8.681 -15.535 12.398 1.00 91.88 313 HIS A N 1
ATOM 2327 C CA . HIS A 1 313 ? -7.712 -15.862 11.341 1.00 91.88 313 HIS A CA 1
ATOM 2328 C C . HIS A 1 313 ? -6.416 -16.555 11.823 1.00 91.88 313 HIS A C 1
ATOM 2330 O O . HIS A 1 313 ? -5.344 -16.248 11.287 1.00 91.88 313 HIS A O 1
ATOM 2336 N N . PRO A 1 314 ? -6.453 -17.522 12.765 1.00 93.38 314 PRO A N 1
ATOM 2337 C CA . PRO A 1 314 ? -5.230 -18.136 13.291 1.00 93.38 314 PRO A CA 1
ATOM 2338 C C . PRO A 1 314 ? -4.400 -18.828 12.196 1.00 93.38 314 PRO A C 1
ATOM 2340 O O . PRO A 1 314 ? -3.178 -18.684 12.154 1.00 93.38 314 PRO A O 1
ATOM 2343 N N . GLY A 1 315 ? -5.059 -19.492 11.237 1.00 95.31 315 GLY A N 1
ATOM 2344 C CA . GLY A 1 315 ? -4.382 -20.160 10.120 1.00 95.31 315 GLY A CA 1
ATOM 2345 C C . GLY A 1 315 ? -3.625 -19.202 9.192 1.00 95.31 315 GLY A C 1
ATOM 2346 O O . GLY A 1 315 ? -2.591 -19.569 8.638 1.00 95.31 315 GLY A O 1
ATOM 2347 N N . SER A 1 316 ? -4.072 -17.949 9.058 1.00 94.62 316 SER A N 1
ATOM 2348 C CA . SER A 1 316 ? -3.369 -16.944 8.249 1.00 94.62 316 SER A CA 1
ATOM 2349 C C . SER A 1 316 ? -2.004 -16.587 8.842 1.00 94.62 316 SER A C 1
ATOM 2351 O O . SER A 1 316 ? -1.059 -16.348 8.091 1.00 94.62 316 SER A O 1
ATOM 2353 N N . ILE A 1 317 ? -1.876 -16.589 10.176 1.00 94.88 317 ILE A N 1
ATOM 2354 C CA . ILE A 1 317 ? -0.605 -16.331 10.871 1.00 94.88 317 ILE A CA 1
ATOM 2355 C C . ILE A 1 317 ? 0.375 -17.481 10.620 1.00 94.88 317 ILE A C 1
ATOM 2357 O O . ILE A 1 317 ? 1.540 -17.243 10.295 1.00 94.88 317 ILE A O 1
ATOM 2361 N N . GLU A 1 318 ? -0.098 -18.723 10.721 1.00 95.88 318 GLU A N 1
ATOM 2362 C CA . GLU A 1 318 ? 0.723 -19.910 10.463 1.00 95.88 318 GLU A CA 1
ATOM 2363 C C . GLU A 1 318 ? 1.216 -19.944 9.011 1.00 95.88 318 GLU A C 1
ATOM 2365 O O . GLU A 1 318 ? 2.413 -20.107 8.762 1.00 95.88 318 GLU A O 1
ATOM 2370 N N . ILE A 1 319 ? 0.317 -19.703 8.049 1.00 97.50 319 ILE A N 1
ATOM 2371 C CA . ILE A 1 319 ? 0.656 -19.654 6.621 1.00 97.50 319 ILE A CA 1
ATOM 2372 C C . ILE A 1 319 ? 1.667 -18.538 6.341 1.00 97.50 319 ILE A C 1
ATOM 2374 O O . ILE A 1 319 ? 2.647 -18.770 5.632 1.00 97.50 319 ILE A O 1
ATOM 2378 N N . ALA A 1 320 ? 1.486 -17.347 6.922 1.00 95.81 320 ALA A N 1
ATOM 2379 C CA . ALA A 1 320 ? 2.448 -16.257 6.779 1.00 95.81 320 ALA A CA 1
ATOM 2380 C C . ALA A 1 320 ? 3.841 -16.651 7.304 1.00 95.81 320 ALA A C 1
ATOM 2382 O O . ALA A 1 320 ? 4.845 -16.382 6.642 1.00 95.81 320 ALA A O 1
ATOM 2383 N N . GLY A 1 321 ? 3.911 -17.349 8.443 1.00 97.00 321 GLY A N 1
ATOM 2384 C CA . GLY A 1 321 ? 5.162 -17.879 8.990 1.00 97.00 321 GLY A CA 1
ATOM 2385 C C . GLY A 1 321 ? 5.854 -18.876 8.054 1.00 97.00 321 GLY A C 1
ATOM 2386 O O . GLY A 1 321 ? 7.057 -18.761 7.806 1.00 97.00 321 GLY A O 1
ATOM 2387 N N . VAL A 1 322 ? 5.100 -19.814 7.472 1.00 97.75 322 VAL A N 1
ATOM 2388 C CA . VAL A 1 322 ? 5.630 -20.790 6.501 1.00 97.75 322 VAL A CA 1
ATOM 2389 C C . VAL A 1 322 ? 6.127 -20.099 5.229 1.00 97.75 322 VAL A C 1
ATOM 2391 O O . VAL A 1 322 ? 7.206 -20.432 4.737 1.00 97.75 322 VAL A O 1
ATOM 2394 N N . ILE A 1 323 ? 5.389 -19.110 4.714 1.00 97.50 323 ILE A N 1
ATOM 2395 C CA . ILE A 1 323 ? 5.797 -18.327 3.539 1.00 97.50 323 ILE A CA 1
ATOM 2396 C C . ILE A 1 323 ? 7.115 -17.600 3.809 1.00 97.50 323 ILE A C 1
ATOM 2398 O O . ILE A 1 323 ? 8.020 -17.666 2.979 1.00 97.50 323 ILE A O 1
ATOM 2402 N N . LEU A 1 324 ? 7.258 -16.952 4.969 1.00 96.50 324 LEU A N 1
ATOM 2403 C CA . LEU A 1 324 ? 8.497 -16.265 5.343 1.00 96.50 324 LEU A CA 1
ATOM 2404 C C . LEU A 1 324 ? 9.677 -17.238 5.443 1.00 96.50 324 LEU A C 1
ATOM 2406 O O . LEU A 1 324 ? 10.759 -16.945 4.932 1.00 96.50 324 LEU A O 1
ATOM 2410 N N . LEU A 1 325 ? 9.469 -18.418 6.031 1.00 97.62 325 LEU A N 1
ATOM 2411 C CA . LEU A 1 325 ? 10.502 -19.448 6.124 1.00 97.62 325 LEU A CA 1
ATOM 2412 C C . LEU A 1 325 ? 10.936 -19.945 4.736 1.00 97.62 325 LEU A C 1
ATOM 2414 O O . LEU A 1 325 ? 12.134 -20.032 4.459 1.00 97.62 325 LEU A O 1
ATOM 2418 N N . MET A 1 326 ? 9.978 -20.216 3.846 1.00 97.38 326 MET A N 1
ATOM 2419 C CA . MET A 1 326 ? 10.264 -20.637 2.470 1.00 97.38 326 MET A CA 1
ATOM 2420 C C . MET A 1 326 ? 10.936 -19.533 1.652 1.00 97.38 326 MET A C 1
ATOM 2422 O O . MET A 1 326 ? 11.852 -19.821 0.882 1.00 97.38 326 MET A O 1
ATOM 2426 N N . ALA A 1 327 ? 10.547 -18.273 1.849 1.00 96.44 327 ALA A N 1
ATOM 2427 C CA . ALA A 1 327 ? 11.179 -17.128 1.205 1.00 96.44 327 ALA A CA 1
ATOM 2428 C C . ALA A 1 327 ? 12.649 -16.981 1.627 1.00 96.44 327 ALA A C 1
ATOM 2430 O O . ALA A 1 327 ? 13.514 -16.813 0.766 1.00 96.44 327 ALA A O 1
ATOM 2431 N N . MET A 1 328 ? 12.956 -17.111 2.926 1.00 95.69 328 MET A N 1
ATOM 2432 C CA . MET A 1 328 ? 14.343 -17.084 3.405 1.00 95.69 328 MET A CA 1
ATOM 2433 C C . MET A 1 328 ? 15.162 -18.250 2.844 1.00 95.69 328 MET A C 1
ATOM 2435 O O . MET A 1 328 ? 16.272 -18.035 2.358 1.00 95.69 328 MET A O 1
ATOM 2439 N N . LEU A 1 329 ? 14.621 -19.474 2.873 1.00 95.81 329 LEU A N 1
ATOM 2440 C CA . LEU A 1 329 ? 15.302 -20.648 2.321 1.00 95.81 329 LEU A CA 1
ATOM 2441 C C . LEU A 1 329 ? 15.585 -20.466 0.823 1.00 95.81 329 LEU A C 1
ATOM 2443 O O . LEU A 1 329 ? 16.712 -20.681 0.380 1.00 95.81 329 LEU A O 1
ATOM 2447 N N . GLY A 1 330 ? 14.586 -20.019 0.057 1.00 94.94 330 GLY A N 1
ATOM 2448 C CA . GLY A 1 330 ? 14.710 -19.747 -1.373 1.00 94.94 330 GLY A CA 1
ATOM 2449 C C . GLY A 1 330 ? 15.764 -18.684 -1.679 1.00 94.94 330 GLY A C 1
ATOM 2450 O O . GLY A 1 330 ? 16.629 -18.912 -2.525 1.00 94.94 330 GLY A O 1
ATOM 2451 N N . ALA A 1 331 ? 15.754 -17.563 -0.952 1.00 91.50 331 ALA A N 1
ATOM 2452 C CA . ALA A 1 331 ? 16.735 -16.493 -1.116 1.00 91.50 331 ALA A CA 1
ATOM 2453 C C . ALA A 1 331 ? 18.172 -16.971 -0.835 1.00 91.50 331 ALA A C 1
ATOM 2455 O O . ALA A 1 331 ? 19.082 -16.691 -1.617 1.00 91.50 331 ALA A O 1
ATOM 2456 N N . VAL A 1 332 ? 18.382 -17.740 0.241 1.00 92.62 332 VAL A N 1
ATOM 2457 C CA . VAL A 1 332 ? 19.709 -18.260 0.619 1.00 92.62 332 VAL A CA 1
ATOM 2458 C C . VAL A 1 332 ? 20.216 -19.302 -0.379 1.00 92.62 332 VAL A C 1
ATOM 2460 O O . VAL A 1 332 ? 21.375 -19.242 -0.796 1.00 92.62 332 VAL A O 1
ATOM 2463 N N . VAL A 1 333 ? 19.369 -20.254 -0.781 1.00 94.06 333 VAL A N 1
ATOM 2464 C CA . VAL A 1 333 ? 19.744 -21.304 -1.742 1.00 94.06 333 VAL A CA 1
ATOM 2465 C C . VAL A 1 333 ? 20.066 -20.698 -3.107 1.00 94.06 333 VAL A C 1
ATOM 2467 O O . VAL A 1 333 ? 21.079 -21.062 -3.708 1.00 94.06 333 VAL A O 1
ATOM 2470 N N . LEU A 1 334 ? 19.255 -19.746 -3.579 1.00 90.38 334 LEU A N 1
ATOM 2471 C CA . LEU A 1 334 ? 19.488 -19.063 -4.851 1.00 90.38 334 LEU A CA 1
ATOM 2472 C C . LEU A 1 334 ? 20.789 -18.251 -4.820 1.00 90.38 334 LEU A C 1
ATOM 2474 O O . LEU A 1 334 ? 21.605 -18.372 -5.732 1.00 90.38 334 LEU A O 1
ATOM 2478 N N . SER A 1 335 ? 21.015 -17.490 -3.744 1.00 89.00 335 SER A N 1
ATOM 2479 C CA . SER A 1 335 ? 22.235 -16.700 -3.564 1.00 89.00 335 SER A CA 1
ATOM 2480 C C . SER A 1 335 ? 23.492 -17.576 -3.570 1.00 89.00 335 SER A C 1
ATOM 2482 O O . SER A 1 335 ? 24.447 -17.271 -4.282 1.00 89.00 335 SER A O 1
ATOM 2484 N N . ARG A 1 336 ? 23.489 -18.712 -2.856 1.00 89.44 336 ARG A N 1
ATOM 2485 C CA . ARG A 1 336 ? 24.640 -19.634 -2.839 1.00 89.44 336 ARG A CA 1
ATOM 2486 C C . ARG A 1 336 ? 24.894 -20.295 -4.190 1.00 89.44 336 ARG A C 1
ATOM 2488 O O . ARG A 1 336 ? 26.050 -20.444 -4.580 1.00 89.44 336 ARG A O 1
ATOM 2495 N N . ARG A 1 337 ? 23.837 -20.693 -4.902 1.00 87.94 337 ARG A N 1
ATOM 2496 C CA . ARG A 1 337 ? 23.967 -21.346 -6.211 1.00 87.94 337 ARG A CA 1
ATOM 2497 C C . ARG A 1 337 ? 24.573 -20.409 -7.255 1.00 87.94 337 ARG A C 1
ATOM 2499 O O . ARG A 1 337 ? 25.386 -20.861 -8.054 1.00 87.94 337 ARG A O 1
ATOM 2506 N N . GLN A 1 338 ? 24.222 -19.123 -7.222 1.00 82.12 338 GLN A N 1
ATOM 2507 C CA . GLN A 1 338 ? 24.797 -18.137 -8.139 1.00 82.12 338 GLN A CA 1
ATOM 2508 C C . GLN A 1 338 ? 26.313 -17.999 -7.940 1.00 82.12 338 GLN A C 1
ATOM 2510 O O . GLN A 1 338 ? 27.062 -18.031 -8.910 1.00 82.12 338 GLN A O 1
ATOM 2515 N N . VAL A 1 339 ? 26.770 -17.953 -6.683 1.00 85.38 339 VAL A N 1
ATOM 2516 C CA . VAL A 1 339 ? 28.205 -17.877 -6.356 1.00 85.38 339 VAL A CA 1
ATOM 2517 C C . VAL A 1 339 ? 28.971 -19.089 -6.895 1.00 85.38 339 VAL A C 1
ATOM 2519 O O . VAL A 1 339 ? 30.050 -18.930 -7.458 1.00 85.38 339 VAL A O 1
ATOM 2522 N N . GLN A 1 340 ? 28.405 -20.295 -6.783 1.00 86.00 340 GLN A N 1
ATOM 2523 C CA . GLN A 1 340 ? 29.036 -21.514 -7.308 1.00 86.00 340 GLN A CA 1
ATOM 2524 C C . GLN A 1 340 ? 29.176 -21.491 -8.836 1.00 86.00 340 GLN A C 1
ATOM 2526 O O . GLN A 1 340 ? 30.235 -21.830 -9.357 1.00 86.00 340 GLN A O 1
ATOM 2531 N N . ILE A 1 341 ? 28.133 -21.057 -9.553 1.00 86.50 341 ILE A N 1
ATOM 2532 C CA . ILE A 1 341 ? 28.156 -20.963 -11.021 1.00 86.50 341 ILE A CA 1
ATOM 2533 C C . ILE A 1 341 ? 29.215 -19.954 -11.480 1.00 86.50 341 ILE A C 1
ATOM 2535 O O . ILE A 1 341 ? 29.973 -20.239 -12.410 1.00 86.50 341 ILE A O 1
ATOM 2539 N N . ASP A 1 342 ? 29.298 -18.803 -10.810 1.00 86.56 342 ASP A N 1
ATOM 2540 C CA . ASP A 1 342 ? 30.280 -17.767 -11.130 1.00 86.56 342 ASP A CA 1
ATOM 2541 C C . ASP A 1 342 ? 31.721 -18.245 -10.858 1.00 86.56 342 ASP A C 1
ATOM 2543 O O . ASP A 1 342 ? 32.633 -17.944 -11.633 1.00 86.56 342 ASP A O 1
ATOM 2547 N N . GLU A 1 343 ? 31.954 -19.023 -9.793 1.00 90.44 343 GLU A N 1
ATOM 2548 C CA . GLU A 1 343 ? 33.257 -19.648 -9.524 1.00 90.44 343 GLU A CA 1
ATOM 2549 C C . GLU A 1 343 ? 33.632 -20.708 -10.567 1.00 90.44 343 GLU A C 1
ATOM 2551 O O . GLU A 1 343 ? 34.768 -20.716 -11.051 1.00 90.44 343 GLU A O 1
ATOM 2556 N N . ASP A 1 344 ? 32.696 -21.576 -10.956 1.00 89.31 344 ASP A N 1
ATOM 2557 C CA . ASP A 1 344 ? 32.927 -22.601 -11.977 1.00 89.31 344 ASP A CA 1
ATOM 2558 C C . ASP A 1 344 ? 33.217 -21.979 -13.350 1.00 89.31 344 ASP A C 1
ATOM 2560 O O . ASP A 1 344 ? 34.106 -22.444 -14.071 1.00 89.31 344 ASP A O 1
ATOM 2564 N N . ALA A 1 345 ? 32.524 -20.892 -13.702 1.00 88.94 345 ALA A N 1
ATOM 2565 C CA . ALA A 1 345 ? 32.795 -20.128 -14.916 1.00 88.94 345 ALA A CA 1
ATOM 2566 C C . ALA A 1 345 ? 34.218 -19.544 -14.907 1.00 88.94 345 ALA A C 1
ATOM 2568 O O . ALA A 1 345 ? 34.963 -19.723 -15.875 1.00 88.94 345 ALA A O 1
ATOM 2569 N N . LYS A 1 346 ? 34.639 -18.933 -13.790 1.00 90.44 346 LYS A N 1
ATOM 2570 C CA . LYS A 1 346 ? 36.009 -18.417 -13.618 1.00 90.44 346 LYS A CA 1
ATOM 2571 C C . LYS A 1 346 ? 37.061 -19.525 -13.707 1.00 90.44 346 LYS A C 1
ATOM 2573 O O . LYS A 1 346 ? 38.097 -19.320 -14.335 1.00 90.44 346 LYS A O 1
ATOM 2578 N N . ARG A 1 347 ? 36.800 -20.707 -13.132 1.00 90.31 347 ARG A N 1
ATOM 2579 C CA . ARG A 1 347 ? 37.698 -21.876 -13.223 1.00 90.31 347 ARG A CA 1
ATOM 2580 C C . ARG A 1 347 ? 37.842 -22.392 -14.654 1.00 90.31 347 ARG A C 1
ATOM 2582 O O . ARG A 1 347 ? 38.948 -22.706 -15.078 1.00 90.31 347 ARG A O 1
ATOM 2589 N N . ARG A 1 348 ? 36.753 -22.457 -15.425 1.00 88.31 348 ARG A N 1
ATOM 2590 C CA . ARG A 1 348 ? 36.814 -22.844 -16.848 1.00 88.31 348 ARG A CA 1
ATOM 2591 C C . ARG A 1 348 ? 37.597 -21.827 -17.671 1.00 88.31 348 ARG A C 1
ATOM 2593 O O . ARG A 1 348 ? 38.400 -22.208 -18.522 1.00 88.31 348 ARG A O 1
ATOM 2600 N N . GLN A 1 349 ? 37.400 -20.538 -17.396 1.00 90.31 349 GLN A N 1
ATOM 2601 C CA . GLN A 1 349 ? 38.136 -19.473 -18.069 1.00 90.31 349 GLN A CA 1
ATOM 2602 C C . GLN A 1 349 ? 39.637 -19.537 -17.750 1.00 90.31 349 GLN A C 1
ATOM 2604 O O . GLN A 1 349 ? 40.450 -19.454 -18.668 1.00 90.31 349 GLN A O 1
ATOM 2609 N N . SER A 1 350 ? 40.023 -19.760 -16.488 1.00 87.19 350 SER A N 1
ATOM 2610 C CA . SER A 1 350 ? 41.437 -19.900 -16.115 1.00 87.19 350 SER A CA 1
ATOM 2611 C C . SER A 1 350 ? 42.088 -21.149 -16.717 1.00 87.19 350 SER A C 1
ATOM 2613 O O . SER A 1 350 ? 43.232 -21.076 -17.160 1.00 87.19 350 SER A O 1
ATOM 2615 N N . GLN A 1 351 ? 41.360 -22.267 -16.815 1.00 88.69 351 GLN A N 1
ATOM 2616 C CA . GLN A 1 351 ? 41.830 -23.473 -17.508 1.00 88.69 351 GLN A CA 1
ATOM 2617 C C . GLN A 1 351 ? 42.030 -23.242 -19.011 1.00 88.69 351 GLN A C 1
ATOM 2619 O O . GLN A 1 351 ? 43.049 -23.660 -19.555 1.00 88.69 351 GLN A O 1
ATOM 2624 N N . THR A 1 352 ? 41.099 -22.542 -19.668 1.00 86.94 352 THR A N 1
ATOM 2625 C CA . THR A 1 352 ? 41.208 -22.206 -21.099 1.00 86.94 352 THR A CA 1
ATOM 2626 C C . THR A 1 352 ? 42.431 -21.324 -21.354 1.00 86.94 352 THR A C 1
ATOM 2628 O O . THR A 1 352 ? 43.220 -21.606 -22.250 1.00 86.94 352 THR A O 1
ATOM 2631 N N . LEU A 1 353 ? 42.647 -20.304 -20.515 1.00 86.62 353 LEU A N 1
ATOM 2632 C CA . LEU A 1 353 ? 43.824 -19.435 -20.601 1.00 86.62 353 LEU A CA 1
ATOM 2633 C C . LEU A 1 353 ? 45.128 -20.216 -20.386 1.00 86.62 353 LEU A C 1
ATOM 2635 O O . LEU A 1 353 ? 46.078 -20.054 -21.148 1.00 86.62 353 LEU A O 1
ATOM 2639 N N . ALA A 1 354 ? 45.167 -21.106 -19.391 1.00 85.56 354 ALA A N 1
ATOM 2640 C CA . ALA A 1 354 ? 46.332 -21.949 -19.138 1.00 85.56 354 ALA A CA 1
ATOM 2641 C C . ALA A 1 354 ? 46.664 -22.861 -20.332 1.00 85.56 354 ALA A C 1
ATOM 2643 O O . ALA A 1 354 ? 47.836 -23.011 -20.665 1.00 85.56 354 ALA A O 1
ATOM 2644 N N . GLN A 1 355 ? 45.653 -23.418 -21.010 1.00 82.69 355 GLN A N 1
ATOM 2645 C CA . GLN A 1 355 ? 45.844 -24.200 -22.237 1.00 82.69 355 GLN A CA 1
ATOM 2646 C C . GLN A 1 355 ? 46.377 -23.337 -23.386 1.00 82.69 355 GLN A C 1
ATOM 2648 O O . GLN A 1 355 ? 47.370 -23.711 -23.999 1.00 82.69 355 GLN A O 1
ATOM 2653 N N . THR A 1 356 ? 45.803 -22.150 -23.616 1.00 77.94 356 THR A N 1
ATOM 2654 C CA . THR A 1 356 ? 46.284 -21.235 -24.670 1.00 77.94 356 THR A CA 1
ATOM 2655 C C . THR A 1 356 ? 47.710 -20.731 -24.441 1.00 77.94 356 THR A C 1
ATOM 2657 O O . THR A 1 356 ? 48.409 -20.428 -25.399 1.00 77.94 356 THR A O 1
ATOM 2660 N N . VAL A 1 357 ? 48.160 -20.640 -23.184 1.00 75.31 357 VAL A N 1
ATOM 2661 C CA . VAL A 1 357 ? 49.539 -20.249 -22.840 1.00 75.31 357 VAL A CA 1
ATOM 2662 C C . VAL A 1 357 ? 50.504 -21.438 -22.933 1.00 75.31 357 VAL A C 1
ATOM 2664 O O . VAL A 1 357 ? 51.688 -21.247 -23.200 1.00 75.31 357 VAL A O 1
ATOM 2667 N N . ALA A 1 358 ? 50.018 -22.662 -22.712 1.00 69.62 358 ALA A N 1
ATOM 2668 C CA . ALA A 1 358 ? 50.820 -23.881 -22.782 1.00 69.62 358 ALA A CA 1
ATOM 2669 C C . ALA A 1 358 ? 51.056 -24.384 -24.217 1.00 69.62 358 ALA A C 1
ATOM 2671 O O . ALA A 1 358 ? 51.941 -25.214 -24.414 1.00 69.62 358 ALA A O 1
ATOM 2672 N N . GLU A 1 359 ? 50.295 -23.903 -25.204 1.00 63.88 359 GLU A N 1
ATOM 2673 C CA . GLU A 1 359 ? 50.490 -24.221 -26.619 1.00 63.88 359 GLU A CA 1
ATOM 2674 C C . GLU A 1 359 ? 51.654 -23.371 -27.173 1.00 63.88 359 GLU A C 1
ATOM 2676 O O . GLU A 1 359 ? 51.515 -22.156 -27.337 1.00 63.88 359 GLU A O 1
ATOM 2681 N N . PRO A 1 360 ? 52.848 -23.950 -27.416 1.00 55.00 360 PRO A N 1
ATOM 2682 C CA . PRO A 1 360 ? 53.964 -23.175 -27.926 1.00 55.00 360 PRO A CA 1
ATOM 2683 C C . PRO A 1 360 ? 53.660 -22.777 -29.371 1.00 55.00 360 PRO A C 1
ATOM 2685 O O . PRO A 1 360 ? 53.153 -23.587 -30.145 1.00 55.00 360 PRO A O 1
ATOM 2688 N N . ALA A 1 361 ? 53.999 -21.541 -29.746 1.00 59.94 361 ALA A N 1
ATOM 2689 C CA . ALA A 1 361 ? 53.930 -21.020 -31.111 1.00 59.94 361 ALA A CA 1
ATOM 2690 C C . ALA A 1 361 ? 54.837 -21.826 -32.065 1.00 59.94 361 ALA A C 1
ATOM 2692 O O . ALA A 1 361 ? 55.935 -21.406 -32.422 1.00 59.94 361 ALA A O 1
ATOM 2693 N N . GLY A 1 362 ? 54.398 -23.024 -32.439 1.00 57.09 362 GLY A N 1
ATOM 2694 C CA . GLY A 1 362 ? 55.235 -24.036 -33.060 1.00 57.09 362 GLY A CA 1
ATOM 2695 C C . GLY A 1 362 ? 54.430 -24.990 -33.923 1.00 57.09 362 GLY A C 1
ATOM 2696 O O . GLY A 1 362 ? 54.481 -26.190 -33.695 1.00 57.09 362 GLY A O 1
ATOM 2697 N N . GLN A 1 363 ? 53.702 -24.455 -34.907 1.00 53.44 363 GLN A N 1
ATOM 2698 C CA . GLN A 1 363 ? 53.345 -25.162 -36.147 1.00 53.44 363 GLN A CA 1
ATOM 2699 C C . GLN A 1 363 ? 52.825 -24.170 -37.203 1.00 53.44 363 GLN A C 1
ATOM 2701 O O . GLN A 1 363 ? 51.695 -24.226 -37.675 1.00 53.44 363 GLN A O 1
ATOM 2706 N N . GLY A 1 364 ? 53.685 -23.221 -37.577 1.00 49.94 364 GLY A N 1
ATOM 2707 C CA . GLY A 1 364 ? 53.512 -22.376 -38.755 1.00 49.94 364 GLY A CA 1
ATOM 2708 C C . GLY A 1 364 ? 54.572 -22.701 -39.804 1.00 49.94 364 GLY A C 1
ATOM 2709 O O . GLY A 1 364 ? 55.641 -22.108 -39.785 1.00 49.94 364 GLY A O 1
ATOM 2710 N N . GLY A 1 365 ? 54.258 -23.631 -40.711 1.00 52.19 365 GLY A N 1
ATOM 2711 C CA . GLY A 1 365 ? 54.802 -23.660 -42.075 1.00 52.19 365 GLY A CA 1
ATOM 2712 C C . GLY A 1 365 ? 56.153 -24.340 -42.323 1.00 52.19 365 GLY A C 1
ATOM 2713 O O . GLY A 1 365 ? 57.160 -23.662 -42.473 1.00 52.19 365 GLY A O 1
ATOM 2714 N N . THR A 1 366 ? 56.146 -25.653 -42.572 1.00 49.72 366 THR A N 1
ATOM 2715 C CA . THR A 1 366 ? 57.105 -26.305 -43.490 1.00 49.72 366 THR A CA 1
ATOM 2716 C C . THR A 1 366 ? 56.442 -27.469 -44.239 1.00 49.72 366 THR A C 1
ATOM 2718 O O . THR A 1 366 ? 56.618 -28.636 -43.914 1.00 49.72 366 THR A O 1
ATOM 2721 N N . SER A 1 367 ? 55.672 -27.168 -45.287 1.00 50.28 367 SER A N 1
ATOM 2722 C CA . SER A 1 367 ? 55.517 -28.098 -46.419 1.00 50.28 367 SER A CA 1
ATOM 2723 C C . SER A 1 367 ? 55.212 -27.303 -47.689 1.00 50.28 367 SER A C 1
ATOM 2725 O O . SER A 1 367 ? 54.103 -26.827 -47.903 1.00 50.28 367 SER A O 1
ATOM 2727 N N . GLY A 1 368 ? 56.241 -27.082 -48.505 1.00 51.84 368 GLY A N 1
ATOM 2728 C CA . GLY A 1 368 ? 56.111 -26.349 -49.759 1.00 51.84 368 GLY A CA 1
ATOM 2729 C C . GLY A 1 368 ? 57.456 -25.989 -50.378 1.00 51.84 368 GLY A C 1
ATOM 2730 O O . GLY A 1 368 ? 57.897 -24.855 -50.246 1.00 51.84 368 GLY A O 1
ATOM 2731 N N . GLY A 1 369 ? 58.071 -26.950 -51.075 1.00 54.53 369 GLY A N 1
ATOM 2732 C CA . GLY A 1 369 ? 59.053 -26.677 -52.129 1.00 54.53 369 GLY A CA 1
ATOM 2733 C C . GLY A 1 369 ? 60.494 -27.109 -51.853 1.00 54.53 369 GLY A C 1
ATOM 2734 O O . GLY A 1 369 ? 61.249 -26.364 -51.240 1.00 54.53 369 GLY A O 1
ATOM 2735 N N . ALA A 1 370 ? 60.890 -28.261 -52.406 1.00 45.59 370 ALA A N 1
ATOM 2736 C CA . ALA A 1 370 ? 62.200 -28.465 -53.033 1.00 45.59 370 ALA A CA 1
ATOM 2737 C C . ALA A 1 370 ? 62.223 -29.779 -53.842 1.00 45.59 370 ALA A C 1
ATOM 2739 O O . ALA A 1 370 ? 61.940 -30.834 -53.278 1.00 45.59 370 ALA A O 1
ATOM 2740 N N . ALA A 1 371 ? 62.652 -29.640 -55.105 1.00 43.06 371 ALA A N 1
ATOM 2741 C CA . ALA A 1 371 ? 63.069 -30.641 -56.102 1.00 43.06 371 ALA A CA 1
ATOM 2742 C C . ALA A 1 371 ? 61.992 -31.521 -56.757 1.00 43.06 371 ALA A C 1
ATOM 2744 O O . ALA A 1 371 ? 61.477 -32.457 -56.109 1.00 43.06 371 ALA A O 1
#

Radius of gyration: 32.9 Å; chains: 1; bounding box: 114×53×102 Å

Sequence (371 aa):
MKLSSAPTSCSGDKPGEGWAVGCRVSVHGVSGFLLFLSPAGLMGIDAFINPYLFYGAVVLGGLGICMALPRGGKTAQIVRAVVAALAGALVMLGLGAKSVASLPNIYFYIFSAIGLGAALRVISHPRPVYAALYFILTVLSSAGLFLLLSAEFMAMALIIVYAGAILITYLFVIMLATQAPTEDRPEELAEYDTVAREPVAATTAGFVLLAVLTTLAFNGVSTLNPPPPGTPDSVLVQIPRKVERVLRGYQLIQKDEKVEGFNRVSGDGVTAIESVVIKNADGKTREIAKEAWPEELRVRNVEQLGLNLLQDHPGSIEIAGVILLMAMLGAVVLSRRQVQIDEDAKRRQSQTLAQTVAEPAGQGGTSGGAA

pLDDT: mean 74.77, std 19.08, range [24.16, 97.75]

Foldseek 3Di:
DDDDDDDPDDDDDDPDDDDDPDDDDDDDPDVVVVCLPPPVLCVLVVVQDDLVLVLVLLVLLLVLLLQLAFDPDPVSNVVSLVVSLVSVLVSVVVSQVVCVVDRQDPLLSVLVSLLVSLVSCLRRPLQNLVSLVSVLSNLLSVLSVCVSVLNPVVSVCSVCPPSNDPSVVVSVVSVVVQDDDDPVHGRPRDPVSRDDPCSNVVSVVVSVVVSVVVSCVRSDDPPDDPQQAEDLLNCCQVVQVQVVVQCVVVVVDDPQKGFPGFDWDQDPSYTDTAWTWIAGPVRDIDTDGPVPGDPSSGQRSVNSVVCCCVPVNVVVVVVVVVVVVVVVVVVVVVVVVVVVVVVVVVVVVVVVVVVVVPDPPPDPDDDDDDD